Protein AF-A0A818IJV2-F1 (afdb_monomer)

pLDDT: mean 70.48, std 24.43, range [26.03, 97.88]

Foldseek 3Di:
DVVLVVLVVQLVVLVVQLVVLVVVLVVLVVQLVVLVVLLVVLVPDPPRDPVSNVVSVVSNVVSVVVSVVSVVSNVVSVVSNVVSVVVNLVVLVVVLVVVLVVVVVVLVVVLVVVVVVLCVVPVDDDDPVVVVVVVVVNCCSVPVCPSVVVSVVVCVVVVSDDPDDDPPDDPDDPPDDDDDDDDDDDDDDDDDDDDDDDDDDDDDDDDDDDDDDDDDDDDDDDDDDDDDD

Sequence (229 aa):
MKAFTEARSTLCKLSAKREKLHEQEKKAQNALHDANVQCENLSFDPTASKTKISNAKDNQTKRQNKLDEIQQEIERAEQEYDQEYENYRAKAMDIYEKCRALEKERLDLLGETLIKFNDAAFSSEYSTEEHKIFEDLKLKLKVERDSLQDLDFWAKTYHVYDSTTSLSTEKKDLTIKEENTQESVAEGEEEQSQADTITTTTKTKSKKNKNNTKTESTTTNAAASNQVS

Mean predicted aligned error: 18.78 Å

Solvent-accessible surface area (backbone atoms only — not comparable to full-atom values): 14508 Å² total; per-residue (Å²): 107,72,76,52,62,47,40,52,51,51,49,54,52,35,52,54,49,42,55,53,42,54,56,49,40,56,54,30,54,50,55,28,49,55,30,48,55,51,39,51,54,44,69,71,40,91,82,55,49,70,68,59,48,48,54,33,50,56,48,29,51,55,30,48,55,54,34,54,51,42,53,58,51,39,57,52,37,48,54,55,37,56,56,48,46,53,61,35,46,59,56,48,50,60,51,47,54,53,50,52,51,55,50,47,53,52,50,52,52,51,43,53,48,51,52,54,49,50,58,58,72,66,68,65,95,77,56,77,72,59,52,50,56,52,52,53,51,56,46,42,63,73,69,70,63,56,63,64,59,58,51,53,47,51,36,51,77,68,60,72,49,79,96,73,84,73,94,79,83,83,88,76,87,80,82,79,79,86,85,82,92,84,81,92,90,87,82,88,79,92,78,92,79,89,82,89,85,92,86,87,85,90,88,84,90,88,80,89,80,92,88,86,88,88,88,88,88,79,89,85,88,87,87,84,87,83,88,82,136

Secondary structure (DSSP, 8-state):
-HHHHHHHHHHHHHHHHHHHHHHHHHHHHHHHHHHHHHHHHHHH-TT--HHHHHHHHHHHHHHHHHHHHHHHHHHHHHHHHHHHHHHHHHHHHHHHHHHHHHHHHHHHHHHHHHHHHHHHHTSSS--HHHHHHHHHHHHHHHHT--HHHHHHHHHHHTTSS-TT----S------------------------------------------------------------

Radius of gyration: 37.05 Å; Cα contacts (8 Å, |Δi|>4): 72; chains: 1; bounding box: 99×59×92 Å

Structure (mmCIF, N/CA/C/O backbone):
data_AF-A0A818IJV2-F1
#
_entry.id   AF-A0A818IJV2-F1
#
loop_
_atom_site.group_PDB
_atom_site.id
_atom_site.type_symbol
_atom_site.label_atom_id
_atom_site.label_alt_id
_atom_site.label_comp_id
_atom_site.label_asym_id
_atom_site.label_entity_id
_atom_site.label_seq_id
_atom_site.pdbx_PDB_ins_code
_atom_site.Cartn_x
_atom_site.Cartn_y
_atom_site.Cartn_z
_atom_site.occupancy
_atom_site.B_iso_or_equiv
_atom_site.auth_seq_id
_atom_site.auth_comp_id
_atom_site.auth_asym_id
_atom_site.auth_atom_id
_atom_site.pdbx_PDB_model_num
ATOM 1 N N . MET A 1 1 ? -0.921 8.498 -18.661 1.00 64.94 1 MET A N 1
ATOM 2 C CA . MET A 1 1 ? -0.735 9.599 -17.681 1.00 64.94 1 MET A CA 1
ATOM 3 C C . MET A 1 1 ? -1.892 9.719 -16.691 1.00 64.94 1 MET A C 1
ATOM 5 O O . MET A 1 1 ? -1.805 9.012 -15.700 1.00 64.94 1 MET A O 1
ATOM 9 N N . LYS A 1 2 ? -2.961 10.514 -16.912 1.00 79.44 2 LYS A N 1
ATOM 10 C CA . LYS A 1 2 ? -3.980 10.816 -15.866 1.00 79.44 2 LYS A CA 1
ATOM 11 C C . LYS A 1 2 ? -4.473 9.589 -15.066 1.00 79.44 2 LYS A C 1
ATOM 13 O O . LYS A 1 2 ? -4.310 9.568 -13.851 1.00 79.44 2 LYS A O 1
ATOM 18 N N . ALA A 1 3 ? -4.933 8.536 -15.747 1.00 71.31 3 ALA A N 1
ATOM 19 C CA . ALA A 1 3 ? -5.433 7.304 -15.118 1.00 71.31 3 ALA A CA 1
ATOM 20 C C . ALA A 1 3 ? -4.385 6.492 -14.311 1.00 71.31 3 ALA A C 1
ATOM 22 O O . ALA A 1 3 ? -4.752 5.654 -13.492 1.00 71.31 3 ALA A O 1
ATOM 23 N N . PHE A 1 4 ? -3.084 6.727 -14.522 1.00 73.50 4 PHE A N 1
ATOM 24 C CA . PHE A 1 4 ? -1.998 6.120 -13.736 1.00 73.50 4 PHE A CA 1
ATOM 25 C C . PHE A 1 4 ? -1.709 6.932 -12.466 1.00 73.50 4 PHE A C 1
ATOM 27 O O . PHE A 1 4 ? -1.619 6.371 -11.377 1.00 73.50 4 PHE A O 1
ATOM 34 N N . THR A 1 5 ? -1.636 8.265 -12.581 1.00 81.75 5 THR A N 1
ATOM 35 C CA . THR A 1 5 ? -1.526 9.159 -11.413 1.00 81.75 5 THR A CA 1
ATOM 36 C C . THR A 1 5 ? -2.741 9.055 -10.488 1.00 81.75 5 THR A C 1
ATOM 38 O O . THR A 1 5 ? -2.606 9.178 -9.274 1.00 81.75 5 THR A O 1
ATOM 41 N N . GLU A 1 6 ? -3.913 8.780 -11.059 1.00 83.19 6 GLU A N 1
ATOM 42 C CA . GLU A 1 6 ? -5.162 8.530 -10.343 1.00 83.19 6 GLU A CA 1
ATOM 43 C C . GLU A 1 6 ? -5.126 7.199 -9.581 1.00 83.19 6 GLU A C 1
ATOM 45 O O . GLU A 1 6 ? -5.247 7.221 -8.359 1.00 83.19 6 GLU A O 1
ATOM 50 N N . ALA A 1 7 ? -4.828 6.075 -10.249 1.00 79.88 7 ALA A N 1
ATOM 51 C CA . ALA A 1 7 ? -4.676 4.766 -9.597 1.00 79.88 7 ALA A CA 1
ATOM 52 C C . ALA A 1 7 ? -3.616 4.784 -8.476 1.00 79.88 7 ALA A C 1
ATOM 54 O O . ALA A 1 7 ? -3.861 4.309 -7.368 1.00 79.88 7 ALA A O 1
ATOM 55 N N . ARG A 1 8 ? -2.465 5.440 -8.706 1.00 85.75 8 ARG A N 1
ATOM 56 C CA . ARG A 1 8 ? -1.443 5.649 -7.665 1.00 85.75 8 ARG A CA 1
ATOM 57 C C . ARG A 1 8 ? -1.986 6.447 -6.474 1.00 85.75 8 ARG A C 1
ATOM 59 O O . ARG A 1 8 ? -1.683 6.120 -5.331 1.00 85.75 8 ARG A O 1
ATOM 66 N N . SER A 1 9 ? -2.790 7.485 -6.720 1.00 89.19 9 SER A N 1
ATOM 67 C CA . SER A 1 9 ? -3.432 8.267 -5.655 1.00 89.19 9 SER A CA 1
ATOM 68 C C . SER A 1 9 ? -4.446 7.433 -4.866 1.00 89.19 9 SER A C 1
ATOM 70 O O . SER A 1 9 ? -4.513 7.568 -3.644 1.00 89.19 9 SER A O 1
ATOM 72 N N . THR A 1 10 ? -5.207 6.561 -5.532 1.00 90.00 10 THR A N 1
ATOM 73 C CA . THR A 1 10 ? -6.137 5.623 -4.886 1.00 90.00 10 THR A CA 1
ATOM 74 C C . THR A 1 10 ? -5.389 4.634 -3.993 1.00 90.00 10 THR A C 1
ATOM 76 O O . THR A 1 10 ? -5.713 4.546 -2.810 1.00 90.00 10 THR A O 1
ATOM 79 N N . LEU A 1 11 ? -4.318 4.001 -4.485 1.00 90.44 11 LEU A N 1
ATOM 80 C CA . LEU A 1 11 ? -3.461 3.130 -3.671 1.00 90.44 11 LEU A CA 1
ATOM 81 C C . LEU A 1 11 ? -2.887 3.830 -2.437 1.00 90.44 11 LEU A C 1
ATOM 83 O O . LEU A 1 11 ? -2.951 3.279 -1.340 1.00 90.44 11 LEU A O 1
ATOM 87 N N . CYS A 1 12 ? -2.370 5.057 -2.569 1.00 91.44 12 CYS A N 1
ATOM 88 C CA . CYS A 1 12 ? -1.866 5.804 -1.413 1.00 91.44 12 CYS A CA 1
ATOM 89 C C . CYS A 1 12 ? -2.965 6.078 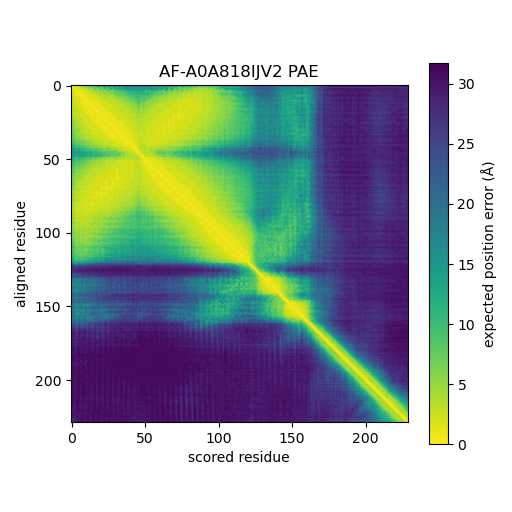-0.367 1.00 91.44 12 CYS A C 1
ATOM 91 O O . CYS A 1 12 ? -2.696 6.003 0.832 1.00 91.44 12 CYS A O 1
ATOM 93 N N . LYS A 1 13 ? -4.210 6.345 -0.793 1.00 94.12 13 LYS A N 1
ATOM 94 C CA . LYS A 1 13 ? -5.358 6.519 0.118 1.00 94.12 13 LYS A CA 1
ATOM 95 C C . LYS A 1 13 ? -5.753 5.206 0.800 1.00 94.12 13 LYS A C 1
ATOM 97 O O . LYS A 1 13 ? -6.030 5.219 1.995 1.00 94.12 13 LYS A O 1
ATOM 102 N N . LEU A 1 14 ? -5.758 4.088 0.071 1.00 93.62 14 LEU A N 1
ATOM 103 C CA . LEU A 1 14 ? -6.077 2.762 0.613 1.00 93.62 14 LEU A CA 1
ATOM 104 C C . LEU A 1 14 ? -4.990 2.261 1.578 1.00 93.62 14 LEU A C 1
ATOM 106 O O . LEU A 1 14 ? -5.313 1.726 2.635 1.00 93.62 14 LEU A O 1
ATOM 110 N N . SER A 1 15 ? -3.714 2.534 1.290 1.00 93.62 15 SER A N 1
ATOM 111 C CA . SER A 1 15 ? -2.600 2.279 2.214 1.00 93.62 15 SER A CA 1
ATOM 112 C C . SER A 1 15 ? -2.791 3.027 3.538 1.00 93.62 15 SER A C 1
ATOM 114 O O . SER A 1 15 ? -2.768 2.417 4.604 1.00 93.62 15 SER A O 1
ATOM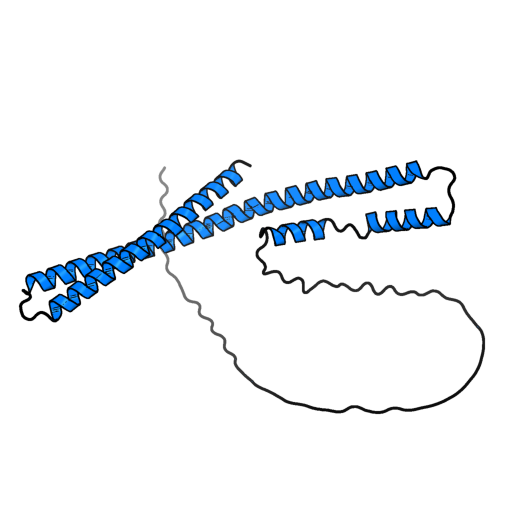 116 N N . ALA A 1 16 ? -3.066 4.336 3.475 1.00 95.06 16 ALA A N 1
ATOM 117 C CA . ALA A 1 16 ? -3.321 5.154 4.662 1.00 95.06 16 ALA A CA 1
ATOM 118 C C . ALA A 1 16 ? -4.622 4.758 5.399 1.00 95.06 16 ALA A C 1
ATOM 120 O O . ALA A 1 16 ? -4.719 4.926 6.615 1.00 95.06 16 ALA A O 1
ATOM 121 N N . LYS A 1 17 ? -5.620 4.206 4.688 1.00 95.94 17 LYS A N 1
ATOM 122 C CA . LYS A 1 17 ? -6.829 3.604 5.281 1.00 95.94 17 LYS A CA 1
ATOM 123 C C . LYS A 1 17 ? -6.466 2.363 6.108 1.00 95.94 17 LYS A C 1
ATOM 125 O O . LYS A 1 17 ? -6.858 2.310 7.270 1.00 95.94 17 LYS A O 1
ATOM 130 N N . ARG A 1 18 ? -5.693 1.415 5.551 1.00 95.38 18 ARG A N 1
ATOM 131 C CA . ARG A 1 18 ? -5.219 0.199 6.254 1.00 95.38 18 ARG A CA 1
ATOM 132 C C . ARG A 1 18 ? -4.396 0.549 7.498 1.00 95.38 18 ARG A C 1
ATOM 134 O O . ARG A 1 18 ? -4.724 0.098 8.589 1.00 95.38 18 ARG A O 1
ATOM 141 N N . GLU A 1 19 ? -3.395 1.419 7.362 1.00 96.00 19 GLU A N 1
ATOM 142 C CA . GLU A 1 19 ? -2.537 1.856 8.477 1.00 96.00 19 GLU A CA 1
ATOM 143 C C . GLU A 1 19 ? -3.356 2.468 9.630 1.00 96.00 19 GLU A C 1
ATOM 145 O O . GLU A 1 19 ? -3.233 2.059 10.788 1.00 96.00 19 GLU A O 1
ATOM 150 N N . LYS A 1 20 ? -4.286 3.377 9.305 1.00 96.94 20 LYS A N 1
ATOM 151 C CA . LYS A 1 20 ? -5.202 3.985 10.278 1.00 96.94 20 LYS A CA 1
ATOM 152 C C . LYS A 1 20 ? -6.146 2.968 10.934 1.00 96.94 20 LYS A C 1
ATOM 154 O O . LYS A 1 20 ? -6.488 3.142 12.106 1.00 96.94 20 LYS A O 1
ATOM 159 N N . LEU A 1 21 ? -6.578 1.936 10.210 1.00 97.06 21 LEU A N 1
ATOM 160 C CA . LEU A 1 21 ? -7.430 0.877 10.754 1.00 97.06 21 LEU A CA 1
ATOM 161 C C . LEU A 1 21 ? -6.663 -0.023 11.733 1.00 97.06 21 LEU A C 1
ATOM 163 O O . LEU A 1 21 ? -7.174 -0.259 12.823 1.00 97.06 21 LEU A O 1
ATOM 167 N N . HIS A 1 22 ? -5.419 -0.422 11.447 1.00 96.12 22 HIS A N 1
ATOM 168 C CA . HIS A 1 22 ? -4.588 -1.150 12.424 1.00 96.12 22 HIS A CA 1
ATOM 169 C C . HIS A 1 22 ? -4.255 -0.299 13.664 1.00 96.12 22 HIS A C 1
ATOM 171 O O . HIS A 1 22 ? -4.231 -0.801 14.790 1.00 96.12 22 HIS A O 1
ATOM 177 N N . GLU A 1 23 ? -4.070 1.017 13.501 1.00 97.62 23 GLU A N 1
ATOM 178 C CA . GLU A 1 23 ? -3.990 1.948 14.633 1.00 97.62 23 GLU A CA 1
ATOM 179 C C . GLU A 1 23 ? -5.257 1.922 15.508 1.00 97.62 23 GLU A C 1
ATOM 181 O O . GLU A 1 23 ? -5.165 2.019 16.734 1.00 97.62 23 GLU A O 1
ATOM 186 N N . GLN A 1 24 ? -6.440 1.835 14.894 1.00 96.94 24 GLN A N 1
ATOM 187 C CA . GLN A 1 24 ? -7.722 1.749 15.598 1.00 96.94 24 GLN A CA 1
ATOM 188 C C . GLN A 1 24 ? -7.933 0.373 16.233 1.00 96.94 24 GLN A C 1
ATOM 190 O O . GLN A 1 24 ? -8.394 0.310 17.372 1.00 96.94 24 GLN A O 1
ATOM 195 N N . GLU A 1 25 ? -7.527 -0.702 15.559 1.00 97.62 25 GLU A N 1
ATOM 196 C CA . GLU A 1 25 ? -7.557 -2.070 16.073 1.00 97.62 25 GLU A CA 1
ATOM 197 C C . GLU A 1 25 ? -6.728 -2.178 17.353 1.00 97.62 25 GLU A C 1
ATOM 199 O O . GLU A 1 25 ? -7.255 -2.561 18.392 1.00 97.62 25 GLU A O 1
ATOM 204 N N . LYS A 1 26 ? -5.472 -1.717 17.336 1.00 97.56 26 LYS A N 1
ATOM 205 C CA . LYS A 1 26 ? -4.596 -1.704 18.518 1.00 97.56 26 LYS A CA 1
ATOM 206 C C . LYS A 1 26 ? -5.192 -0.907 19.687 1.00 97.56 26 LYS A C 1
ATOM 208 O O . LYS A 1 26 ? -5.065 -1.298 20.846 1.00 97.56 26 LYS A O 1
ATOM 213 N N . LYS A 1 27 ? -5.883 0.204 19.402 1.00 97.31 27 LYS A N 1
ATOM 214 C CA . LYS A 1 27 ? -6.597 1.002 20.419 1.00 97.31 27 LYS A CA 1
ATOM 215 C C . LYS A 1 27 ? -7.835 0.268 20.957 1.00 97.31 27 LYS A C 1
ATOM 217 O O . LYS A 1 27 ? -8.119 0.371 22.148 1.00 97.31 27 LYS A O 1
ATOM 222 N N . ALA A 1 28 ? -8.541 -0.492 20.119 1.00 96.88 28 ALA A N 1
ATOM 223 C CA . ALA A 1 28 ? -9.683 -1.315 20.515 1.00 96.88 28 ALA A CA 1
ATOM 224 C C . ALA A 1 28 ? -9.264 -2.560 21.317 1.00 96.88 28 ALA A C 1
ATOM 226 O O . ALA A 1 28 ? -9.872 -2.831 22.349 1.00 96.88 28 ALA A O 1
ATOM 227 N N . GLN A 1 29 ? -8.192 -3.252 20.915 1.00 97.56 29 GLN A N 1
ATOM 228 C CA . GLN A 1 29 ? -7.579 -4.368 21.646 1.00 97.56 29 GLN A CA 1
ATOM 229 C C . GLN A 1 29 ? -7.179 -3.945 23.070 1.00 97.56 29 GLN A C 1
ATOM 231 O O . GLN A 1 29 ? -7.553 -4.610 24.034 1.00 97.56 29 GLN A O 1
ATOM 236 N N . ASN A 1 30 ? -6.507 -2.795 23.222 1.00 97.44 30 ASN A N 1
ATOM 237 C CA . ASN A 1 30 ? -6.179 -2.239 24.539 1.00 97.44 30 ASN A CA 1
ATOM 238 C C . ASN A 1 30 ? -7.445 -1.927 25.362 1.00 97.44 30 ASN A C 1
ATOM 240 O O . ASN A 1 30 ? -7.555 -2.356 26.506 1.00 97.44 30 ASN A O 1
ATOM 244 N N . ALA A 1 31 ? -8.439 -1.250 24.774 1.00 96.44 31 ALA A N 1
ATOM 245 C CA . ALA A 1 31 ? -9.682 -0.909 25.475 1.00 96.44 31 ALA A CA 1
ATOM 246 C C . ALA A 1 31 ? -10.543 -2.138 25.847 1.00 96.44 31 ALA A C 1
ATOM 248 O O . ALA A 1 31 ? -11.323 -2.079 26.800 1.00 96.44 31 ALA A O 1
ATOM 249 N N . LEU A 1 32 ? -10.419 -3.242 25.104 1.00 97.44 32 LEU A N 1
ATOM 250 C CA . LEU A 1 32 ? -10.996 -4.543 25.439 1.00 97.44 32 LEU A CA 1
ATOM 251 C C . LEU A 1 32 ? -10.224 -5.211 26.586 1.00 97.44 32 LEU A C 1
ATOM 253 O O . LEU A 1 32 ? -10.852 -5.714 27.513 1.00 97.44 32 LEU A O 1
ATOM 257 N N . HIS A 1 33 ? -8.889 -5.168 26.573 1.00 97.56 33 HIS A N 1
ATOM 258 C CA . HIS A 1 33 ? -8.059 -5.659 27.676 1.00 97.56 33 HIS A CA 1
ATOM 259 C C . HIS A 1 33 ? -8.381 -4.931 28.993 1.00 97.56 33 HIS A C 1
ATOM 261 O O . HIS A 1 33 ? -8.663 -5.587 29.995 1.00 97.56 33 HIS A O 1
ATOM 267 N N . ASP A 1 34 ? -8.470 -3.597 28.973 1.00 96.94 34 ASP A N 1
ATOM 268 C CA . ASP A 1 34 ? -8.883 -2.793 30.132 1.00 96.94 34 ASP A CA 1
ATOM 269 C C . ASP A 1 34 ? -10.283 -3.191 30.641 1.00 96.94 34 ASP A C 1
ATOM 271 O O . ASP A 1 34 ? -10.518 -3.274 31.849 1.00 96.94 34 ASP A O 1
ATOM 275 N N . ALA A 1 35 ? -11.225 -3.470 29.730 1.00 95.44 35 ALA A N 1
ATOM 276 C CA . ALA A 1 35 ? -12.574 -3.916 30.081 1.00 95.44 35 ALA A CA 1
ATOM 277 C C . ALA A 1 35 ? -12.600 -5.347 30.654 1.00 95.44 35 ALA A C 1
ATOM 279 O O . ALA A 1 35 ? -13.365 -5.607 31.585 1.00 95.44 35 ALA A O 1
ATOM 280 N N . ASN A 1 36 ? -11.751 -6.251 30.156 1.00 95.75 36 ASN A N 1
ATOM 281 C CA . ASN A 1 36 ? -11.574 -7.600 30.702 1.00 95.75 36 ASN A CA 1
ATOM 282 C C . ASN A 1 36 ? -11.038 -7.529 32.140 1.00 95.75 36 ASN A C 1
ATOM 284 O O . ASN A 1 36 ? -11.664 -8.068 33.050 1.00 95.75 36 ASN A O 1
ATOM 288 N N . VAL A 1 37 ? -9.962 -6.766 32.366 1.00 95.94 37 VAL A N 1
ATOM 289 C CA . VAL A 1 37 ? -9.364 -6.552 33.696 1.00 95.94 37 VAL A CA 1
ATOM 290 C C . VAL A 1 37 ? -10.365 -5.908 34.668 1.00 95.94 37 VAL A C 1
ATOM 292 O O . VAL A 1 37 ? -10.424 -6.278 35.841 1.00 95.94 37 VAL A O 1
ATOM 295 N N . GLN A 1 38 ? -11.216 -4.984 34.207 1.00 94.44 38 GLN A N 1
ATOM 296 C CA . GLN A 1 38 ? -12.310 -4.441 35.027 1.00 94.44 38 GLN A CA 1
ATOM 297 C C . GLN A 1 38 ? -13.365 -5.501 35.390 1.00 94.44 38 GLN A C 1
ATOM 299 O O . GLN A 1 38 ? -13.832 -5.519 36.530 1.00 94.44 38 GLN A O 1
ATOM 304 N N . CYS A 1 39 ? -13.729 -6.392 34.462 1.00 93.69 39 CYS A N 1
ATOM 305 C CA . CYS A 1 39 ? -14.664 -7.489 34.731 1.00 93.69 39 CYS A CA 1
ATOM 306 C C . CYS A 1 39 ? -14.090 -8.516 35.714 1.00 93.69 39 CYS A C 1
ATOM 308 O O . CYS A 1 39 ? -14.804 -8.952 36.615 1.00 93.69 39 CYS A O 1
ATOM 310 N N . GLU A 1 40 ? -12.813 -8.872 35.567 1.00 94.25 40 GLU A N 1
ATOM 311 C CA . GLU A 1 40 ? -12.108 -9.792 36.463 1.00 94.25 40 GLU A CA 1
ATOM 312 C C . GLU A 1 40 ? -12.031 -9.217 37.882 1.00 94.25 40 GLU A C 1
ATOM 314 O O . GLU A 1 40 ? -12.523 -9.846 38.819 1.00 94.25 40 GLU A O 1
ATOM 319 N N . ASN A 1 41 ? -11.544 -7.982 38.042 1.00 93.38 41 ASN A N 1
ATOM 320 C CA . ASN A 1 41 ? -11.480 -7.307 39.344 1.00 93.38 41 ASN A CA 1
ATOM 321 C C . ASN A 1 41 ? -12.856 -7.221 40.035 1.00 93.38 41 ASN A C 1
ATOM 323 O O . ASN A 1 41 ? -12.968 -7.513 41.224 1.00 93.38 41 ASN A O 1
ATOM 327 N N . LEU A 1 42 ? -13.923 -6.894 39.293 1.00 92.88 42 LEU A N 1
ATOM 328 C CA . LEU A 1 42 ? -15.296 -6.870 39.820 1.00 92.88 42 LEU A CA 1
ATOM 329 C C . LEU A 1 42 ? -15.893 -8.265 40.080 1.00 92.88 42 LEU A C 1
ATOM 331 O O . LEU A 1 42 ? -16.922 -8.358 40.744 1.00 92.88 42 LEU A O 1
ATOM 335 N N . SER A 1 43 ? -15.283 -9.339 39.570 1.00 88.75 43 SER A N 1
ATOM 336 C CA . SER A 1 43 ? -15.676 -10.721 39.876 1.00 88.75 43 SER A CA 1
ATOM 337 C C . SER A 1 43 ? -14.992 -11.281 41.128 1.00 88.75 43 SER A C 1
ATOM 339 O O . SER A 1 43 ? -15.549 -12.168 41.773 1.00 88.75 43 SER A O 1
ATOM 341 N N . PHE A 1 44 ? -13.825 -10.738 41.494 1.00 91.06 44 PHE A N 1
ATOM 342 C CA . PHE A 1 44 ? -13.096 -11.085 42.718 1.00 91.06 44 PHE A CA 1
ATOM 343 C C . PHE A 1 44 ? -13.447 -10.190 43.921 1.00 91.06 44 PHE A C 1
ATOM 345 O O . PHE A 1 44 ? -13.192 -10.591 45.054 1.00 91.06 44 PHE A O 1
ATOM 352 N N . ASP A 1 45 ? -14.047 -9.013 43.710 1.00 91.00 45 ASP A N 1
ATOM 353 C CA . ASP A 1 45 ? -14.560 -8.138 44.776 1.00 91.00 45 ASP A CA 1
ATOM 354 C C . ASP A 1 45 ? -15.881 -8.683 45.375 1.00 91.00 45 ASP A C 1
ATOM 356 O O . ASP A 1 45 ? -16.931 -8.586 44.733 1.00 91.00 45 ASP A O 1
ATOM 360 N N . PRO A 1 46 ? -15.897 -9.197 46.625 1.00 85.94 46 PRO A N 1
ATOM 361 C CA . PRO A 1 46 ? -17.115 -9.717 47.253 1.00 85.94 46 PRO A CA 1
ATOM 362 C C . PRO A 1 46 ? -18.119 -8.616 47.642 1.00 85.94 46 PRO A C 1
ATOM 364 O O . PRO A 1 46 ? -19.240 -8.926 48.046 1.00 85.94 46 PRO A O 1
ATOM 367 N N . THR A 1 47 ? -17.737 -7.337 47.543 1.00 91.25 47 THR A N 1
ATOM 368 C CA . THR A 1 47 ? -18.603 -6.173 47.787 1.00 91.25 47 THR A CA 1
ATOM 369 C C . THR A 1 47 ? -19.220 -5.604 46.502 1.00 91.25 47 THR A C 1
ATOM 371 O O . THR A 1 47 ? -20.090 -4.727 46.563 1.00 91.25 47 THR A O 1
ATOM 374 N N . ALA A 1 48 ? -18.832 -6.117 45.327 1.00 86.88 48 ALA A N 1
ATOM 375 C CA . ALA A 1 48 ? -19.353 -5.669 44.043 1.00 86.88 48 ALA A CA 1
ATOM 376 C C . ALA A 1 48 ? -20.850 -5.990 43.897 1.00 86.88 48 ALA A C 1
ATOM 378 O O . ALA A 1 48 ? -21.300 -7.132 44.012 1.00 86.88 48 ALA A O 1
ATOM 379 N N . SER A 1 49 ? -21.660 -4.973 43.589 1.00 92.12 49 SER A N 1
ATOM 380 C CA . SER A 1 49 ? -23.086 -5.185 43.336 1.00 92.12 49 SER A CA 1
ATOM 381 C C . SER A 1 49 ? -23.312 -5.876 41.988 1.00 92.12 49 SER A C 1
ATOM 383 O O . SER A 1 49 ? -22.639 -5.580 40.998 1.00 92.12 49 SER A O 1
ATOM 385 N N . LYS A 1 50 ? -24.324 -6.752 41.914 1.00 90.69 50 LYS A N 1
ATOM 386 C CA . LYS A 1 50 ? -24.686 -7.479 40.679 1.00 90.69 50 LYS A CA 1
ATOM 387 C C . LYS A 1 50 ? -24.870 -6.545 39.473 1.00 90.69 50 LYS A C 1
ATOM 389 O O . LYS A 1 50 ? -24.473 -6.892 38.366 1.00 90.69 50 LYS A O 1
ATOM 394 N N . THR A 1 51 ? -25.396 -5.338 39.694 1.00 93.19 51 THR A N 1
ATOM 395 C CA . THR A 1 51 ? -25.552 -4.299 38.665 1.00 93.19 51 THR A CA 1
ATOM 396 C C . THR A 1 51 ? -24.210 -3.782 38.134 1.00 93.19 51 THR A C 1
ATOM 398 O O . THR A 1 51 ? -24.074 -3.616 36.927 1.00 93.19 51 THR A O 1
ATOM 401 N N . LYS A 1 52 ? -23.194 -3.574 38.990 1.00 92.81 52 LYS A N 1
ATOM 402 C CA . LYS A 1 52 ? -21.838 -3.204 38.534 1.00 92.81 52 LYS A CA 1
ATOM 403 C C . LYS A 1 52 ? -21.229 -4.310 37.668 1.00 92.81 52 LYS A C 1
ATOM 405 O O . LYS A 1 52 ? -20.674 -4.009 36.617 1.00 92.81 52 LYS A O 1
ATOM 410 N N . ILE A 1 53 ? -21.376 -5.570 38.086 1.00 92.06 53 ILE A N 1
ATOM 411 C CA . ILE A 1 53 ? -20.857 -6.738 37.356 1.00 92.06 53 ILE A CA 1
ATOM 412 C C . ILE A 1 53 ? -21.548 -6.884 35.988 1.00 92.06 53 ILE A C 1
ATOM 414 O O . ILE A 1 53 ? -20.869 -7.143 34.996 1.00 92.06 53 ILE A O 1
ATOM 418 N N . SER A 1 54 ? -22.868 -6.665 35.906 1.00 94.06 54 SER A N 1
ATOM 419 C CA . SER A 1 54 ? -23.592 -6.634 34.623 1.00 94.06 54 SER A CA 1
ATOM 420 C C . SER A 1 54 ? -23.060 -5.524 33.718 1.00 94.06 54 SER A C 1
ATOM 422 O O . SER A 1 54 ? -22.565 -5.813 32.635 1.00 94.06 54 SER A O 1
ATOM 424 N N . ASN A 1 55 ? -23.045 -4.277 34.204 1.00 94.56 55 ASN A N 1
ATOM 425 C CA . ASN A 1 55 ? -22.597 -3.118 33.429 1.00 94.56 55 ASN A CA 1
ATOM 426 C C . ASN A 1 55 ? -21.153 -3.272 32.908 1.00 94.56 55 ASN A C 1
ATOM 428 O O . ASN A 1 55 ? -20.832 -2.776 31.826 1.00 94.56 55 ASN A O 1
ATOM 432 N N . ALA A 1 56 ? -20.283 -3.954 33.661 1.00 93.94 56 ALA A N 1
ATOM 433 C CA . ALA A 1 56 ? -18.925 -4.276 33.232 1.00 93.94 56 ALA A CA 1
ATOM 434 C C . ALA A 1 56 ? -18.920 -5.263 32.051 1.00 93.94 56 ALA A C 1
ATOM 436 O O . ALA A 1 56 ? -18.296 -4.973 31.032 1.00 93.94 56 ALA A O 1
ATOM 437 N N . LYS A 1 57 ? -19.688 -6.360 32.129 1.00 94.94 57 LYS A N 1
ATOM 438 C CA . LYS A 1 57 ? -19.853 -7.323 31.023 1.00 94.94 57 LYS A CA 1
ATOM 439 C C . LYS A 1 57 ? -20.535 -6.708 29.796 1.00 94.94 57 LYS A C 1
ATOM 441 O O . LYS A 1 57 ? -20.169 -7.015 28.662 1.00 94.94 57 LYS A O 1
ATOM 446 N N . ASP A 1 58 ? -21.470 -5.785 30.004 1.00 96.06 58 ASP A N 1
ATOM 447 C CA . ASP A 1 58 ? -22.108 -5.024 28.928 1.00 96.06 58 ASP A CA 1
ATOM 448 C C . ASP A 1 58 ? -21.106 -4.084 28.228 1.00 96.06 58 ASP A C 1
ATOM 450 O O . ASP A 1 58 ? -21.166 -3.911 27.011 1.00 96.06 58 ASP A O 1
ATOM 454 N N . ASN A 1 59 ? -20.161 -3.487 28.967 1.00 95.75 59 ASN A N 1
ATOM 455 C CA . ASN A 1 59 ? -19.042 -2.728 28.393 1.00 95.75 59 ASN A CA 1
ATOM 456 C C . ASN A 1 59 ? -18.056 -3.657 27.665 1.00 95.75 59 ASN A C 1
ATOM 458 O O . ASN A 1 59 ? -17.720 -3.375 26.521 1.00 95.75 59 ASN A O 1
ATOM 462 N N . GLN A 1 60 ? -17.658 -4.781 28.271 1.00 96.12 60 GLN A N 1
ATOM 463 C CA . GLN A 1 60 ? -16.793 -5.802 27.662 1.00 96.12 60 GLN A CA 1
ATOM 464 C C . GLN A 1 60 ? -17.332 -6.254 26.296 1.00 96.12 60 GLN A C 1
ATOM 466 O O . GLN A 1 60 ? -16.628 -6.163 25.293 1.00 96.12 60 GLN A O 1
ATOM 471 N N . THR A 1 61 ? -18.614 -6.627 26.237 1.00 97.25 61 THR A N 1
ATOM 472 C CA . THR A 1 61 ? -19.299 -7.040 25.001 1.00 97.25 61 THR A CA 1
ATOM 473 C C . THR A 1 61 ? -19.281 -5.919 23.956 1.00 97.25 61 THR A C 1
ATOM 475 O O . THR A 1 61 ? -18.942 -6.148 22.801 1.00 97.25 61 THR A O 1
ATOM 478 N N . LYS A 1 62 ? -19.542 -4.665 24.354 1.00 97.38 62 LYS A N 1
ATOM 479 C CA . LYS A 1 62 ? -19.454 -3.503 23.447 1.00 97.38 62 LYS A CA 1
ATOM 480 C C . LYS A 1 62 ? -18.033 -3.244 22.930 1.00 97.38 62 LYS A C 1
ATOM 482 O O . LYS A 1 62 ? -17.893 -2.733 21.821 1.00 97.38 62 LYS A O 1
ATOM 487 N N . ARG A 1 63 ? -16.984 -3.572 23.697 1.00 96.56 63 ARG A N 1
ATOM 488 C CA . ARG A 1 63 ? -15.586 -3.480 23.232 1.00 96.56 63 ARG A CA 1
ATOM 489 C C . ARG A 1 63 ? -15.227 -4.610 22.275 1.00 96.56 63 ARG A C 1
ATOM 491 O O . ARG A 1 63 ? -14.571 -4.318 21.281 1.00 96.56 63 ARG A O 1
ATOM 498 N N . GLN A 1 64 ? -15.702 -5.832 22.523 1.00 97.75 64 GLN A N 1
ATOM 499 C CA . GLN A 1 64 ? -15.528 -6.959 21.604 1.00 97.75 64 GLN A CA 1
ATOM 500 C C . GLN A 1 64 ? -16.180 -6.653 20.252 1.00 97.75 64 GLN A C 1
ATOM 502 O O . GLN A 1 64 ? -15.473 -6.564 19.257 1.00 97.75 64 GLN A O 1
ATOM 507 N N . ASN A 1 65 ? -17.478 -6.326 20.232 1.00 97.50 65 ASN A N 1
ATOM 508 C CA . ASN A 1 65 ? -18.193 -6.011 18.991 1.00 97.50 65 ASN A CA 1
ATOM 509 C C . ASN A 1 65 ? -17.507 -4.886 18.186 1.00 97.50 65 ASN A C 1
ATOM 511 O O . ASN A 1 65 ? -17.426 -4.957 16.964 1.00 97.50 65 ASN A O 1
ATOM 515 N N . LYS A 1 66 ? -16.971 -3.851 18.855 1.00 96.81 66 LYS A N 1
ATOM 516 C CA . LYS A 1 66 ? -16.247 -2.757 18.182 1.00 96.81 66 LYS A CA 1
ATOM 517 C C . LYS A 1 66 ? -14.865 -3.184 17.664 1.00 96.81 66 LYS A C 1
ATOM 519 O O . LYS A 1 66 ? -14.399 -2.596 16.694 1.00 96.81 66 LYS A O 1
ATOM 524 N N . LEU A 1 67 ? -14.210 -4.175 18.269 1.00 97.38 67 LEU A N 1
ATOM 525 C CA . LEU A 1 67 ? -13.004 -4.788 17.708 1.00 97.38 67 LEU A CA 1
ATOM 526 C C . LEU A 1 67 ? -13.355 -5.621 16.465 1.00 97.38 67 LEU A C 1
ATOM 528 O O . LEU A 1 67 ? -12.735 -5.423 15.423 1.00 97.38 67 LEU A O 1
ATOM 532 N N . ASP A 1 68 ? -14.399 -6.448 16.545 1.00 97.81 68 ASP A N 1
ATOM 533 C CA . ASP A 1 68 ? -14.880 -7.288 15.439 1.00 97.81 68 ASP A CA 1
ATOM 534 C C . ASP A 1 68 ? -15.281 -6.433 14.216 1.00 97.81 68 ASP A C 1
ATOM 536 O O . ASP A 1 68 ? -14.904 -6.729 13.082 1.00 97.81 68 ASP A O 1
ATOM 540 N N . GLU A 1 69 ? -15.981 -5.312 14.444 1.00 97.81 69 GLU A N 1
ATOM 541 C CA . GLU A 1 69 ? -16.304 -4.309 13.417 1.00 97.81 69 GLU A CA 1
ATOM 542 C C . GLU A 1 69 ? -15.046 -3.738 12.735 1.00 97.81 69 GLU A C 1
ATOM 544 O O . GLU A 1 69 ? -15.031 -3.574 11.515 1.00 97.81 69 GLU A O 1
ATOM 549 N N . ILE A 1 70 ? -13.988 -3.434 13.501 1.00 97.25 70 ILE A N 1
ATOM 550 C CA . ILE A 1 70 ? -12.730 -2.894 12.954 1.00 97.25 70 ILE A CA 1
ATOM 551 C C . ILE A 1 70 ? -11.989 -3.964 12.149 1.00 97.25 70 ILE A C 1
ATOM 553 O O . ILE A 1 70 ? -11.475 -3.656 11.079 1.00 97.25 70 ILE A O 1
ATOM 557 N N . GLN A 1 71 ? -11.975 -5.218 12.602 1.00 97.19 71 GLN A N 1
ATOM 558 C CA . GLN A 1 71 ? -11.344 -6.317 11.866 1.00 97.19 71 GLN A CA 1
ATOM 559 C C . GLN A 1 71 ? -12.062 -6.587 10.531 1.00 97.19 71 GLN A C 1
ATOM 561 O O . GLN A 1 71 ? -11.406 -6.719 9.500 1.00 97.19 71 GLN A O 1
ATOM 566 N N . GLN A 1 72 ? -13.396 -6.505 10.495 1.00 97.88 72 GLN A N 1
ATOM 567 C CA . GLN A 1 72 ? -14.159 -6.543 9.239 1.00 97.88 72 GLN A CA 1
ATOM 568 C C . GLN A 1 72 ? -13.934 -5.304 8.351 1.00 97.88 72 GLN A C 1
ATOM 570 O O . GLN A 1 72 ? -14.097 -5.378 7.133 1.00 97.88 72 GLN A O 1
ATOM 575 N N . GLU A 1 73 ? -13.622 -4.129 8.908 1.00 97.31 73 GLU A N 1
ATOM 576 C CA . GLU A 1 73 ? -13.187 -2.961 8.121 1.00 97.31 73 GLU A CA 1
ATOM 577 C C . GLU A 1 73 ? -11.757 -3.118 7.578 1.00 97.31 73 GLU A C 1
ATOM 579 O O . GLU A 1 73 ? -11.505 -2.674 6.456 1.00 97.31 73 GLU A O 1
ATOM 584 N N . ILE A 1 74 ? -10.860 -3.790 8.314 1.00 97.06 74 ILE A N 1
ATOM 585 C CA . ILE A 1 74 ? -9.517 -4.166 7.852 1.00 97.06 74 ILE A CA 1
ATOM 586 C C . ILE A 1 74 ? -9.631 -5.111 6.659 1.00 97.06 74 ILE A C 1
ATOM 588 O O . ILE A 1 74 ? -9.233 -4.700 5.577 1.00 97.06 74 ILE A O 1
ATOM 592 N N . GLU A 1 75 ? -10.243 -6.295 6.795 1.00 97.25 75 GLU A N 1
ATOM 593 C CA . GLU A 1 75 ? -10.328 -7.289 5.703 1.00 97.25 75 GLU A CA 1
ATOM 594 C C . GLU A 1 75 ? -10.861 -6.682 4.393 1.00 97.25 75 GLU A C 1
ATOM 596 O O . GLU A 1 75 ? -10.316 -6.924 3.316 1.00 97.25 75 GLU A O 1
ATOM 601 N N . ARG A 1 76 ? -11.889 -5.825 4.479 1.00 96.88 76 ARG A N 1
ATOM 602 C CA . ARG A 1 76 ? -12.422 -5.092 3.317 1.00 96.88 76 ARG A CA 1
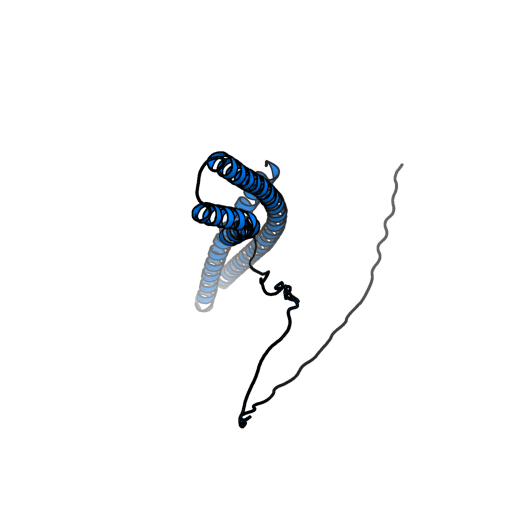ATOM 603 C C . ARG A 1 76 ? -11.429 -4.071 2.756 1.00 96.88 76 ARG A C 1
ATOM 605 O O . ARG A 1 76 ? -11.310 -3.958 1.543 1.00 96.88 76 ARG A O 1
ATOM 612 N N . ALA A 1 77 ? -10.705 -3.336 3.601 1.00 95.69 77 ALA A N 1
ATOM 613 C CA . ALA A 1 77 ? -9.657 -2.412 3.161 1.00 95.69 77 ALA A CA 1
ATOM 614 C C . ALA A 1 77 ? -8.423 -3.121 2.570 1.00 95.69 77 ALA A C 1
ATOM 616 O O . ALA A 1 77 ? -7.742 -2.524 1.737 1.00 95.69 77 ALA A O 1
ATOM 617 N N . GLU A 1 78 ? -8.137 -4.364 2.965 1.00 95.00 78 GLU A N 1
ATOM 618 C CA . GLU A 1 78 ? -7.099 -5.193 2.340 1.00 95.00 78 GLU A CA 1
ATOM 619 C C . GLU A 1 78 ? -7.560 -5.677 0.959 1.00 95.00 78 GLU A C 1
ATOM 621 O O . GLU A 1 78 ? -6.874 -5.420 -0.025 1.00 95.00 78 GLU A O 1
ATOM 626 N N . GLN A 1 79 ? -8.774 -6.228 0.848 1.00 96.62 79 GLN A N 1
ATOM 627 C CA . GLN A 1 79 ? -9.364 -6.646 -0.435 1.00 96.62 79 GLN A CA 1
ATOM 628 C C . GLN A 1 79 ? -9.496 -5.482 -1.439 1.00 96.62 79 GLN A C 1
ATOM 630 O O . GLN A 1 79 ? -9.154 -5.638 -2.611 1.00 96.62 79 GLN A O 1
ATOM 635 N N . GLU A 1 80 ? -9.937 -4.300 -0.988 1.00 95.38 80 GLU A N 1
ATOM 636 C CA . GLU A 1 80 ? -9.951 -3.067 -1.795 1.00 95.38 80 GLU A CA 1
ATOM 637 C C . GLU A 1 80 ? -8.542 -2.675 -2.276 1.00 95.38 80 GLU A C 1
ATOM 639 O O . GLU A 1 80 ? -8.371 -2.252 -3.422 1.00 95.38 80 GLU A O 1
ATOM 644 N N . TYR A 1 81 ? -7.533 -2.785 -1.402 1.00 94.62 81 TYR A N 1
ATOM 645 C CA . TYR A 1 81 ? -6.149 -2.436 -1.724 1.00 94.62 81 TYR A CA 1
ATOM 646 C C . TYR A 1 81 ? -5.554 -3.400 -2.749 1.00 94.62 81 TYR A C 1
ATOM 648 O O . TYR A 1 81 ? -4.995 -2.944 -3.741 1.00 94.62 81 TYR A O 1
ATOM 656 N N . ASP A 1 82 ? -5.694 -4.707 -2.534 1.00 93.25 82 ASP A N 1
ATOM 657 C CA . ASP A 1 82 ? -5.095 -5.735 -3.385 1.00 93.25 82 ASP A CA 1
ATOM 658 C C . ASP A 1 82 ? -5.726 -5.712 -4.794 1.00 93.25 82 ASP A C 1
ATOM 660 O O . ASP A 1 82 ? -5.021 -5.811 -5.802 1.00 93.25 82 ASP A O 1
ATOM 664 N N . GLN A 1 83 ? -7.040 -5.462 -4.892 1.00 93.88 83 GLN A N 1
ATOM 665 C CA . GLN A 1 83 ? -7.721 -5.281 -6.178 1.00 93.88 83 GLN A CA 1
ATOM 666 C C . GLN A 1 83 ? -7.218 -4.039 -6.938 1.00 93.88 83 GLN A C 1
ATOM 668 O O . GLN A 1 83 ? -6.960 -4.113 -8.143 1.00 93.88 83 GLN A O 1
ATOM 673 N N . GLU A 1 84 ? -7.058 -2.893 -6.265 1.00 91.81 84 GLU A N 1
ATOM 674 C CA . GLU A 1 84 ? -6.533 -1.687 -6.920 1.00 91.81 84 GLU A CA 1
ATOM 675 C C . GLU A 1 84 ? -5.012 -1.761 -7.159 1.00 91.81 84 G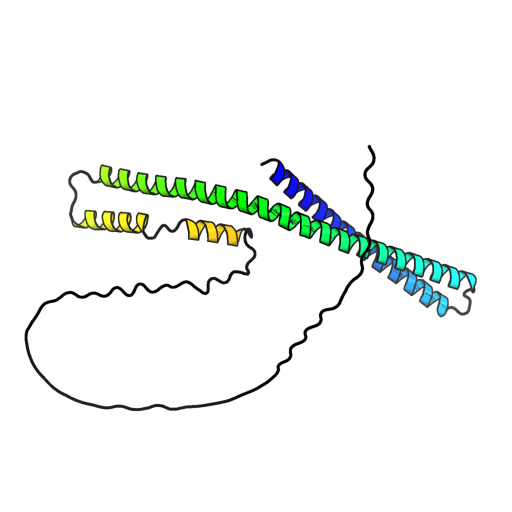LU A C 1
ATOM 677 O O . GLU A 1 84 ? -4.500 -1.098 -8.065 1.00 91.81 84 GLU A O 1
ATOM 682 N N . TYR A 1 85 ? -4.289 -2.613 -6.424 1.00 90.44 85 TYR A N 1
ATOM 683 C CA . TYR A 1 85 ? -2.872 -2.890 -6.653 1.00 90.44 85 TYR A CA 1
ATOM 684 C C . TYR A 1 85 ? -2.657 -3.573 -8.002 1.00 90.44 85 TYR A C 1
ATOM 686 O O . TYR A 1 85 ? -1.872 -3.073 -8.806 1.00 90.44 85 TYR A O 1
ATOM 694 N N . GLU A 1 86 ? -3.421 -4.619 -8.320 1.00 90.62 86 GLU A N 1
ATOM 695 C CA . GLU A 1 86 ? -3.358 -5.263 -9.638 1.00 90.62 86 GLU A CA 1
ATOM 696 C C . GLU A 1 86 ? -3.831 -4.324 -10.768 1.00 90.62 86 GLU A C 1
ATOM 698 O O . GLU A 1 86 ? -3.175 -4.215 -11.812 1.00 90.62 86 GLU A O 1
ATOM 703 N N . ASN A 1 87 ? -4.889 -3.531 -10.538 1.00 88.19 87 ASN A N 1
ATOM 704 C CA . ASN A 1 87 ? -5.326 -2.487 -11.480 1.00 88.19 87 ASN A CA 1
ATOM 705 C C . ASN A 1 87 ? -4.235 -1.439 -11.760 1.00 88.19 87 ASN A C 1
ATOM 707 O O . ASN A 1 87 ? -4.126 -0.936 -12.882 1.00 88.19 87 ASN A O 1
ATOM 711 N N . TYR A 1 88 ? -3.467 -1.046 -10.742 1.00 89.06 88 TYR A N 1
ATOM 712 C CA . TYR A 1 88 ? -2.332 -0.137 -10.873 1.00 89.06 88 TYR A CA 1
ATOM 713 C C . TYR A 1 88 ? -1.154 -0.821 -11.573 1.00 89.06 88 TYR A C 1
ATOM 715 O O . TYR A 1 88 ? -0.573 -0.237 -12.489 1.00 89.06 88 TYR A O 1
ATOM 723 N N . ARG A 1 89 ? -0.837 -2.063 -11.194 1.00 87.88 89 ARG A N 1
ATOM 724 C CA . ARG A 1 89 ? 0.279 -2.853 -11.720 1.00 87.88 89 ARG A CA 1
ATOM 725 C C . ARG A 1 89 ? 0.191 -3.042 -13.227 1.00 87.88 89 ARG A C 1
ATOM 727 O O . ARG A 1 89 ? 1.159 -2.756 -13.927 1.00 87.88 89 ARG A O 1
ATOM 734 N N . ALA A 1 90 ? -0.974 -3.434 -13.742 1.00 87.50 90 ALA A N 1
ATOM 735 C CA . ALA A 1 90 ? -1.188 -3.583 -15.181 1.00 87.50 90 ALA A CA 1
ATOM 736 C C . ALA A 1 90 ? -0.905 -2.272 -15.947 1.00 87.50 90 ALA A C 1
ATOM 738 O O . ALA A 1 90 ? -0.240 -2.277 -16.983 1.00 87.50 90 ALA A O 1
ATOM 739 N N . LYS A 1 91 ? -1.335 -1.126 -15.395 1.00 84.81 91 LYS A N 1
ATOM 740 C CA . LYS A 1 91 ? -1.072 0.216 -15.952 1.00 84.81 91 LYS A CA 1
ATOM 741 C C . LYS A 1 91 ? 0.400 0.632 -15.803 1.00 84.81 91 LYS A C 1
ATOM 743 O O . LYS A 1 91 ? 0.904 1.376 -16.640 1.00 84.81 91 LYS A O 1
ATOM 748 N N . ALA A 1 92 ? 1.081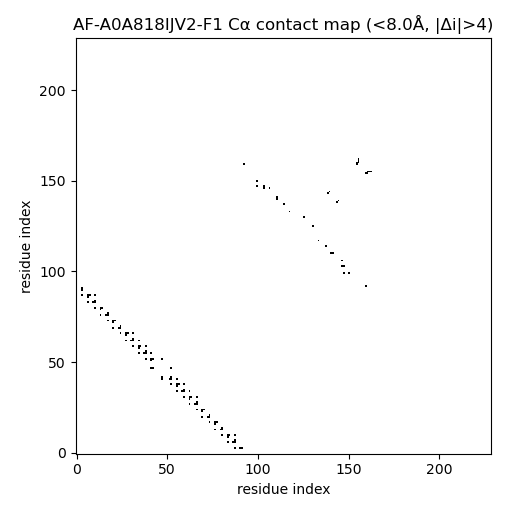 0.188 -14.746 1.00 81.88 92 ALA A N 1
ATOM 749 C CA . ALA A 1 92 ? 2.499 0.448 -14.514 1.00 81.88 92 ALA A CA 1
ATOM 750 C C . ALA A 1 92 ? 3.382 -0.316 -15.513 1.00 81.88 92 ALA A C 1
ATOM 752 O O . ALA A 1 92 ? 4.275 0.284 -16.107 1.00 81.88 92 ALA A O 1
ATOM 753 N N . MET A 1 93 ? 3.084 -1.598 -15.759 1.00 84.44 93 MET A N 1
ATOM 754 C CA . MET A 1 93 ? 3.797 -2.431 -16.735 1.00 84.44 93 MET A CA 1
ATOM 755 C C . MET A 1 93 ? 3.631 -1.920 -18.173 1.00 84.44 93 MET A C 1
ATOM 757 O O . MET A 1 93 ? 4.614 -1.840 -18.905 1.00 84.44 93 MET A O 1
ATOM 761 N N . ASP A 1 94 ? 2.424 -1.489 -18.561 1.00 87.38 94 ASP A N 1
ATOM 762 C CA . ASP A 1 94 ? 2.166 -0.853 -19.865 1.00 87.38 94 ASP A CA 1
ATOM 763 C C . ASP A 1 94 ? 3.020 0.412 -20.092 1.00 87.38 94 ASP A C 1
ATOM 765 O O . ASP A 1 94 ? 3.493 0.661 -21.202 1.00 87.38 94 ASP A O 1
ATOM 769 N N . ILE A 1 95 ? 3.252 1.204 -19.040 1.00 83.88 95 ILE A N 1
ATOM 770 C CA . ILE A 1 95 ? 4.133 2.378 -19.095 1.00 83.88 95 ILE A CA 1
ATOM 771 C C . ILE A 1 95 ? 5.609 1.955 -19.106 1.00 83.88 95 ILE A C 1
ATOM 773 O O . ILE A 1 95 ? 6.388 2.526 -19.868 1.00 83.88 95 ILE A O 1
ATOM 777 N N . TYR A 1 96 ? 5.994 0.954 -18.308 1.00 83.56 96 TYR A N 1
ATOM 778 C CA . TYR A 1 96 ? 7.362 0.431 -18.264 1.00 83.56 96 TYR A CA 1
ATOM 779 C C . TYR A 1 96 ? 7.820 -0.094 -19.632 1.00 83.56 96 TYR A C 1
ATOM 781 O O . TYR A 1 96 ? 8.848 0.363 -20.124 1.00 83.56 96 TYR A O 1
ATOM 789 N N . GLU A 1 97 ? 7.043 -0.955 -20.299 1.00 86.38 97 GLU A N 1
ATOM 790 C CA . GLU A 1 97 ? 7.418 -1.486 -21.621 1.00 86.38 97 GLU A CA 1
ATOM 791 C C . GLU A 1 97 ? 7.509 -0.381 -22.692 1.00 86.38 97 GLU A C 1
ATOM 793 O O . GLU A 1 97 ? 8.364 -0.441 -23.572 1.00 86.38 97 GLU A O 1
ATOM 798 N N . LYS A 1 98 ? 6.704 0.688 -22.590 1.00 85.75 98 LYS A N 1
ATOM 799 C CA . LYS A 1 98 ? 6.814 1.858 -23.485 1.00 85.75 98 LYS A CA 1
ATOM 800 C C . LYS A 1 98 ? 8.096 2.654 -23.244 1.00 85.75 98 LYS A C 1
ATOM 802 O O . LYS A 1 98 ? 8.742 3.061 -24.205 1.00 85.75 98 LYS A O 1
ATOM 807 N N . CYS A 1 99 ? 8.498 2.839 -21.987 1.00 81.50 99 CYS A N 1
ATOM 808 C CA . CYS A 1 99 ? 9.795 3.434 -21.656 1.00 81.50 99 CYS A CA 1
ATOM 809 C C . CYS A 1 99 ? 10.962 2.544 -22.116 1.00 81.50 99 CYS A C 1
ATOM 811 O O . CYS A 1 99 ? 11.932 3.053 -22.667 1.00 81.50 99 CYS A O 1
ATOM 813 N N . ARG A 1 100 ? 10.848 1.222 -21.940 1.00 81.56 100 ARG A N 1
ATOM 814 C CA . ARG A 1 100 ? 11.837 0.210 -22.341 1.00 81.56 100 ARG A CA 1
ATOM 815 C C . ARG A 1 100 ? 12.043 0.180 -23.860 1.00 81.56 100 ARG A C 1
ATOM 817 O O . ARG A 1 100 ? 13.181 0.135 -24.315 1.00 81.56 100 ARG A O 1
ATOM 824 N N . ALA A 1 101 ? 10.963 0.284 -24.638 1.00 86.12 101 ALA A N 1
ATOM 825 C CA . ALA A 1 101 ? 11.019 0.399 -26.096 1.00 86.12 101 ALA A CA 1
ATOM 826 C C . ALA A 1 101 ? 11.712 1.696 -26.554 1.00 86.12 101 ALA A C 1
ATOM 828 O O . ALA A 1 101 ? 12.648 1.637 -27.348 1.00 86.12 101 ALA A O 1
ATOM 829 N N . LEU A 1 102 ? 11.318 2.852 -26.005 1.00 86.62 102 LEU A N 1
ATOM 830 C CA . LEU A 1 102 ? 11.924 4.150 -26.342 1.00 86.62 102 LEU A CA 1
ATOM 831 C C . LEU A 1 102 ? 13.405 4.238 -25.941 1.00 86.62 102 LEU A C 1
ATOM 833 O O . LEU A 1 102 ? 14.214 4.809 -26.671 1.00 86.62 102 LEU A O 1
ATOM 837 N N . GLU A 1 103 ? 13.783 3.664 -24.797 1.00 84.38 103 GLU A N 1
ATOM 838 C CA . GLU A 1 103 ? 15.185 3.614 -24.373 1.00 84.38 103 GLU A CA 1
ATOM 839 C C . GLU A 1 103 ? 16.003 2.668 -25.259 1.00 84.38 103 GLU A C 1
ATOM 841 O O . GLU A 1 103 ? 17.135 3.000 -25.611 1.00 84.38 103 GLU A O 1
ATOM 846 N N . LYS A 1 104 ? 15.424 1.547 -25.714 1.00 84.62 104 LYS A N 1
ATOM 847 C CA . LYS A 1 104 ? 16.059 0.703 -26.730 1.00 84.62 104 LYS A CA 1
ATOM 848 C C . LYS A 1 104 ? 16.293 1.477 -28.032 1.00 84.62 104 LYS A C 1
ATOM 850 O O . LYS A 1 104 ? 17.427 1.510 -28.495 1.00 84.62 104 LYS A O 1
ATOM 855 N N . GLU A 1 105 ? 15.280 2.155 -28.579 1.00 88.56 105 GLU A N 1
ATOM 856 C CA . GLU A 1 105 ? 15.426 2.991 -29.787 1.00 88.56 105 GLU A CA 1
ATOM 857 C C . GLU A 1 105 ? 16.541 4.043 -29.626 1.00 88.56 105 GLU A C 1
ATOM 859 O O . GLU A 1 105 ? 17.361 4.240 -30.527 1.00 88.56 105 GLU A O 1
ATOM 864 N N . ARG A 1 106 ? 16.626 4.683 -28.450 1.00 88.00 106 ARG A N 1
ATOM 865 C CA . ARG A 1 106 ? 17.682 5.651 -28.116 1.00 88.00 106 ARG A CA 1
ATOM 866 C C . ARG A 1 106 ? 19.073 5.011 -28.077 1.00 88.00 106 ARG A C 1
ATOM 868 O O . ARG A 1 106 ? 20.039 5.620 -28.543 1.00 88.00 106 ARG A O 1
ATOM 875 N N . LEU A 1 107 ? 19.194 3.815 -27.504 1.00 80.50 107 LEU A N 1
ATOM 876 C CA . LEU A 1 107 ? 20.458 3.087 -27.394 1.00 80.50 107 LEU A CA 1
ATOM 877 C C . LEU A 1 107 ? 20.918 2.543 -28.751 1.00 80.50 107 LEU A C 1
ATOM 879 O O . LEU A 1 107 ? 22.097 2.705 -29.075 1.00 80.50 107 LEU A O 1
ATOM 883 N N . ASP A 1 108 ? 20.008 1.996 -29.556 1.00 84.25 108 ASP A N 1
ATOM 884 C CA . ASP A 1 108 ? 20.269 1.513 -30.916 1.00 84.25 108 ASP A CA 1
ATOM 885 C C . ASP A 1 108 ? 20.763 2.673 -31.807 1.00 84.25 108 ASP A C 1
ATOM 887 O O . ASP A 1 108 ? 21.850 2.591 -32.388 1.00 84.25 108 ASP A O 1
ATOM 891 N N . LEU A 1 109 ? 20.062 3.818 -31.804 1.00 87.31 109 LEU A N 1
ATOM 892 C CA . LEU A 1 109 ? 20.477 5.035 -32.519 1.00 87.31 109 LEU A CA 1
ATOM 893 C C . LEU A 1 109 ? 21.844 5.561 -32.049 1.00 87.31 109 LEU A C 1
ATOM 895 O O . LEU A 1 109 ? 22.668 5.980 -32.867 1.00 87.31 109 LEU A O 1
ATOM 899 N N . LEU A 1 110 ? 22.117 5.536 -30.740 1.00 82.81 110 LEU A N 1
ATOM 900 C CA . LEU A 1 110 ? 23.420 5.916 -30.189 1.00 82.81 110 LEU A CA 1
ATOM 901 C C . LEU A 1 110 ? 24.527 4.945 -30.638 1.00 82.81 110 LEU A C 1
ATOM 903 O O . LEU A 1 110 ? 25.646 5.379 -30.898 1.00 82.81 110 LEU A O 1
ATOM 907 N N . GLY A 1 111 ? 24.214 3.653 -30.774 1.00 82.88 111 GLY A N 1
ATOM 908 C CA . GLY A 1 111 ? 25.127 2.636 -31.299 1.00 82.88 111 GLY A CA 1
ATOM 909 C C . GLY A 1 111 ? 25.468 2.885 -32.767 1.00 82.88 111 GLY A C 1
ATOM 910 O O . GLY A 1 111 ? 26.643 2.996 -33.114 1.00 82.88 111 GLY A O 1
ATOM 911 N N . GLU A 1 112 ? 24.453 3.083 -33.613 1.00 87.44 112 GLU A N 1
ATOM 912 C CA . GLU A 1 112 ? 24.647 3.488 -35.010 1.00 87.44 112 GLU A CA 1
ATOM 913 C C . GLU A 1 112 ? 25.453 4.785 -35.141 1.00 87.44 112 GLU A C 1
ATOM 915 O O . GLU A 1 112 ? 26.297 4.899 -36.028 1.00 87.44 112 GLU A O 1
ATOM 920 N N . THR A 1 113 ? 25.197 5.770 -34.278 1.00 85.25 113 THR A N 1
ATOM 921 C CA . THR A 1 113 ? 25.882 7.070 -34.321 1.00 85.25 113 THR A CA 1
ATOM 922 C C . THR A 1 113 ? 27.358 6.932 -33.956 1.00 85.25 113 THR A C 1
ATOM 924 O O . THR A 1 113 ? 28.200 7.510 -34.638 1.00 85.25 113 THR A O 1
ATOM 927 N N . LEU A 1 114 ? 27.693 6.124 -32.943 1.00 82.44 114 LEU A N 1
ATOM 928 C CA . LEU A 1 114 ? 29.083 5.822 -32.584 1.00 82.44 114 LEU A CA 1
ATOM 929 C C . LEU A 1 114 ? 29.805 5.044 -33.694 1.00 82.44 114 LEU A C 1
ATOM 931 O O . LEU A 1 114 ? 30.942 5.377 -34.015 1.00 82.44 114 LEU A O 1
ATOM 935 N N . ILE A 1 115 ? 29.136 4.076 -34.331 1.00 81.94 115 ILE A N 1
ATOM 936 C CA . ILE A 1 115 ? 29.670 3.343 -35.491 1.00 81.94 115 ILE A CA 1
ATOM 937 C C . ILE A 1 115 ? 29.961 4.304 -36.655 1.00 81.94 115 ILE A C 1
ATOM 939 O O . ILE A 1 115 ? 31.066 4.304 -37.188 1.00 81.94 115 ILE A O 1
ATOM 943 N N . LYS A 1 116 ? 29.007 5.171 -37.018 1.00 82.12 116 LYS A N 1
ATOM 944 C CA . LYS A 1 116 ? 29.168 6.151 -38.110 1.00 82.12 116 LYS A CA 1
ATOM 945 C C . LYS A 1 116 ? 30.240 7.200 -37.798 1.00 82.12 116 LYS A C 1
ATOM 947 O O . LYS A 1 116 ? 30.965 7.603 -38.701 1.00 82.12 116 LYS A O 1
ATOM 952 N N . PHE A 1 117 ? 30.361 7.626 -36.539 1.00 80.12 117 PHE A N 1
ATOM 953 C CA . PHE A 1 117 ? 31.420 8.534 -36.094 1.00 80.12 117 PHE A CA 1
ATOM 954 C C . PHE A 1 117 ? 32.803 7.880 -36.191 1.00 80.12 117 PHE A C 1
ATOM 956 O O . PHE A 1 117 ? 33.717 8.486 -36.742 1.00 80.12 117 PHE A O 1
ATOM 963 N N . ASN A 1 118 ? 32.940 6.640 -35.715 1.00 79.44 118 ASN A N 1
ATOM 964 C CA . ASN A 1 118 ? 34.169 5.856 -35.816 1.00 79.44 118 ASN A CA 1
ATOM 965 C C . ASN A 1 118 ? 34.598 5.680 -37.281 1.00 79.44 118 ASN A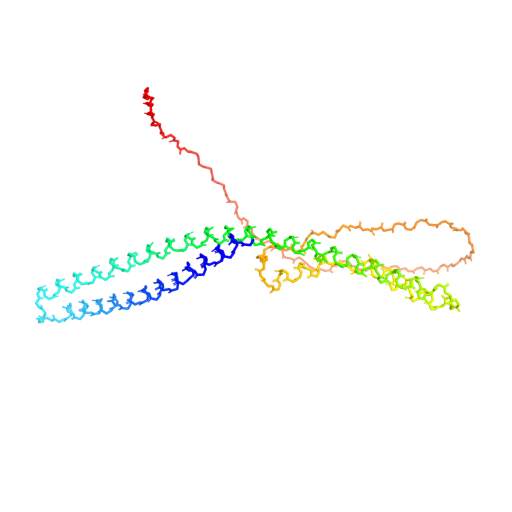 C 1
ATOM 967 O O . ASN A 1 118 ? 35.721 6.008 -37.651 1.00 79.44 118 ASN A O 1
ATOM 971 N N . ASP A 1 119 ? 33.675 5.234 -38.132 1.00 77.38 119 ASP A N 1
ATOM 972 C CA . ASP A 1 119 ? 33.964 4.934 -39.536 1.00 77.38 119 ASP A CA 1
ATOM 973 C C . ASP A 1 119 ? 34.263 6.203 -40.359 1.00 77.38 119 ASP A C 1
ATOM 975 O O . ASP A 1 119 ? 35.001 6.139 -41.339 1.00 77.38 119 ASP A O 1
ATOM 979 N N . ALA A 1 120 ? 33.765 7.372 -39.936 1.00 75.31 120 ALA A N 1
ATOM 980 C CA . ALA A 1 120 ? 34.182 8.663 -40.480 1.00 75.31 120 ALA A CA 1
ATOM 981 C C . ALA A 1 120 ? 35.564 9.104 -39.959 1.00 75.31 120 ALA A C 1
ATOM 983 O O . ALA A 1 120 ? 36.405 9.530 -40.750 1.00 75.31 120 ALA A O 1
ATOM 984 N N . ALA A 1 121 ? 35.815 8.987 -38.650 1.00 70.25 121 ALA A N 1
ATOM 985 C CA . ALA A 1 121 ? 37.062 9.415 -38.009 1.00 70.25 121 ALA A CA 1
ATOM 986 C C . ALA A 1 121 ? 38.291 8.619 -38.482 1.00 70.25 121 ALA A C 1
ATOM 988 O O . ALA A 1 121 ? 39.374 9.186 -38.590 1.00 70.25 121 ALA A O 1
ATOM 989 N N . PHE A 1 122 ? 38.113 7.337 -38.816 1.00 66.88 122 PHE A N 1
ATOM 990 C CA . PHE A 1 122 ? 39.175 6.448 -39.305 1.00 66.88 122 PHE A CA 1
ATOM 991 C C . PHE A 1 122 ? 39.105 6.186 -40.818 1.00 66.88 122 PHE A C 1
ATOM 993 O O . PHE A 1 122 ? 39.667 5.212 -41.314 1.00 66.88 122 PHE A O 1
ATOM 1000 N N . SER A 1 123 ? 38.454 7.077 -41.575 1.00 61.53 123 SER A N 1
ATOM 1001 C CA . SER A 1 123 ? 38.393 7.002 -43.043 1.00 61.53 123 SER A CA 1
ATOM 1002 C C . SER A 1 123 ? 39.709 7.368 -43.757 1.00 61.53 123 SER A C 1
ATOM 1004 O O . SER A 1 123 ? 39.789 7.245 -44.981 1.00 61.53 123 SER A O 1
ATOM 1006 N N . SER A 1 124 ? 40.754 7.776 -43.021 1.00 55.97 124 SER A N 1
ATOM 1007 C CA . SER A 1 124 ? 42.065 8.153 -43.569 1.00 55.97 124 SER A CA 1
ATOM 1008 C C . SER A 1 124 ? 43.262 7.747 -42.686 1.00 55.97 124 SER A C 1
ATOM 1010 O O . SER A 1 124 ? 43.339 8.126 -41.521 1.00 55.97 124 SER A O 1
ATOM 1012 N N . GLU A 1 125 ? 44.239 7.078 -43.312 1.00 59.41 125 GLU A N 1
ATOM 1013 C CA . GLU A 1 125 ? 45.689 7.091 -43.000 1.00 59.41 125 GLU A CA 1
ATOM 1014 C C . GLU A 1 125 ? 46.282 6.307 -41.799 1.00 59.41 125 GLU A C 1
ATOM 1016 O O . GLU A 1 125 ? 47.486 6.427 -41.581 1.00 59.41 125 GLU A O 1
ATOM 1021 N N . TYR A 1 126 ? 45.550 5.439 -41.083 1.00 55.03 126 TYR A N 1
ATOM 1022 C CA . TYR A 1 126 ? 46.111 4.711 -39.915 1.00 55.03 126 TYR A CA 1
ATOM 1023 C C . TYR A 1 126 ? 46.291 3.183 -40.048 1.00 55.03 126 TYR A C 1
ATOM 1025 O O . TYR A 1 126 ? 45.789 2.537 -40.967 1.00 55.03 126 TYR A O 1
ATOM 1033 N N . SER A 1 127 ? 47.123 2.629 -39.154 1.00 56.00 127 SER A N 1
ATOM 1034 C CA . SER A 1 127 ? 47.784 1.318 -39.287 1.00 56.00 127 SER A CA 1
ATOM 1035 C C . SER A 1 127 ? 46.864 0.115 -39.025 1.00 56.00 127 SER A C 1
ATOM 1037 O O . SER A 1 127 ? 45.890 0.193 -38.274 1.00 56.00 127 SER A O 1
ATOM 1039 N N . THR A 1 128 ? 47.223 -1.046 -39.585 1.00 59.56 128 THR A N 1
ATOM 1040 C CA . THR A 1 128 ? 46.494 -2.324 -39.447 1.00 59.56 128 THR A CA 1
ATOM 1041 C C . THR A 1 128 ? 46.301 -2.781 -37.999 1.00 59.56 128 THR A C 1
ATOM 1043 O O . THR A 1 128 ? 45.341 -3.492 -37.705 1.00 59.56 128 THR A O 1
ATOM 1046 N N . GLU A 1 129 ? 47.190 -2.379 -37.093 1.00 57.97 129 GLU A N 1
ATOM 1047 C CA . GLU A 1 129 ? 47.158 -2.777 -35.683 1.00 57.97 129 GLU A CA 1
ATOM 1048 C C . GLU A 1 129 ? 46.130 -1.969 -34.868 1.00 57.97 129 GLU A C 1
ATOM 1050 O O . GLU A 1 129 ? 45.389 -2.536 -34.066 1.00 57.97 129 GLU A O 1
ATOM 1055 N N . GLU A 1 130 ? 45.984 -0.671 -35.154 1.00 62.16 130 GLU A N 1
ATOM 1056 C CA . GLU A 1 130 ? 44.938 0.177 -34.563 1.00 62.16 130 GLU A CA 1
ATOM 1057 C C . GLU A 1 130 ? 43.558 -0.159 -35.140 1.00 62.16 130 GLU A C 1
ATOM 1059 O O . GLU A 1 130 ? 42.576 -0.230 -34.400 1.00 62.16 130 GLU A O 1
ATOM 1064 N N . HIS A 1 131 ? 43.479 -0.463 -36.442 1.00 68.56 131 HIS A N 1
ATOM 1065 C CA . HIS A 1 131 ? 42.234 -0.874 -37.098 1.00 68.56 131 HIS A CA 1
ATOM 1066 C C . HIS A 1 131 ? 41.570 -2.075 -36.396 1.00 68.56 131 HIS A C 1
ATOM 1068 O O . HIS A 1 131 ? 40.346 -2.098 -36.243 1.00 68.56 131 HIS A O 1
ATOM 1074 N N . LYS A 1 132 ? 42.368 -3.027 -35.890 1.00 72.06 132 LYS A N 1
ATOM 1075 C CA . LYS A 1 132 ? 41.873 -4.180 -35.124 1.00 72.06 132 LYS A CA 1
ATOM 1076 C C . LYS A 1 132 ? 41.225 -3.776 -33.794 1.00 72.06 132 LYS A C 1
ATOM 1078 O O . LYS A 1 132 ? 40.184 -4.325 -33.447 1.00 72.06 132 LYS A O 1
ATOM 1083 N N . ILE A 1 133 ? 41.791 -2.800 -33.079 1.00 73.81 133 ILE A N 1
ATOM 1084 C CA . ILE A 1 133 ? 41.223 -2.284 -31.819 1.00 73.81 133 ILE A CA 1
ATOM 1085 C C . ILE A 1 133 ? 39.844 -1.655 -32.074 1.00 73.81 133 ILE A C 1
ATOM 1087 O O . ILE A 1 133 ? 38.920 -1.835 -31.278 1.00 73.81 133 ILE A O 1
ATOM 1091 N N . PHE A 1 134 ? 39.679 -0.960 -33.203 1.00 68.94 134 PHE A N 1
ATOM 1092 C CA . PHE A 1 134 ? 38.398 -0.358 -33.570 1.00 68.94 134 PHE A CA 1
ATOM 1093 C C . PHE A 1 134 ? 37.359 -1.377 -34.043 1.00 68.94 134 PHE A C 1
ATOM 1095 O O . PHE A 1 134 ? 36.199 -1.243 -33.661 1.00 68.94 134 PHE A O 1
ATOM 1102 N N . GLU A 1 135 ? 37.730 -2.423 -34.787 1.00 74.19 135 GLU A N 1
ATOM 1103 C CA . GLU A 1 135 ? 36.782 -3.502 -35.110 1.00 74.19 135 GLU A CA 1
ATOM 1104 C C . GLU A 1 135 ? 36.402 -4.338 -33.869 1.00 74.19 135 GLU A C 1
ATOM 1106 O O . GLU A 1 135 ? 35.223 -4.651 -33.709 1.00 74.19 135 GLU A O 1
ATOM 1111 N N . ASP A 1 136 ? 37.314 -4.582 -32.917 1.00 78.62 136 ASP A N 1
ATOM 1112 C CA . ASP A 1 136 ? 36.973 -5.183 -31.611 1.00 78.62 136 ASP A CA 1
ATOM 1113 C C . ASP A 1 136 ? 35.976 -4.303 -30.824 1.00 78.62 136 ASP A C 1
ATOM 1115 O O . ASP A 1 136 ? 34.990 -4.804 -30.275 1.00 78.62 136 ASP A O 1
ATOM 1119 N N . LEU A 1 137 ? 36.176 -2.978 -30.792 1.00 77.00 137 LEU A N 1
ATOM 1120 C CA . LEU A 1 137 ? 35.239 -2.033 -30.167 1.00 77.00 137 LEU A CA 1
ATOM 1121 C C . LEU A 1 137 ? 33.866 -2.041 -30.865 1.00 77.00 137 LEU A C 1
ATOM 1123 O O . LEU A 1 137 ? 32.823 -2.047 -30.208 1.00 77.00 137 LEU A O 1
ATOM 1127 N N . LYS A 1 138 ? 33.860 -2.071 -32.198 1.00 73.81 138 LYS A N 1
ATOM 1128 C CA . LYS A 1 138 ? 32.665 -2.099 -33.055 1.00 73.81 138 LYS A CA 1
ATOM 1129 C C . LYS A 1 138 ? 31.902 -3.419 -32.933 1.00 73.81 138 LYS A C 1
ATOM 1131 O O . LYS A 1 138 ? 30.674 -3.413 -33.007 1.00 73.81 138 LYS A O 1
ATOM 1136 N N . LEU A 1 139 ? 32.604 -4.528 -32.694 1.00 78.62 139 LEU A N 1
ATOM 1137 C CA . LEU A 1 139 ? 32.024 -5.826 -32.358 1.00 78.62 139 LEU A CA 1
ATOM 1138 C C . LEU A 1 139 ? 31.356 -5.771 -30.979 1.00 78.62 139 LEU A C 1
ATOM 1140 O O . LEU A 1 139 ? 30.176 -6.093 -30.864 1.00 78.62 139 LEU A O 1
ATOM 1144 N N . LYS A 1 140 ? 32.050 -5.277 -29.948 1.00 75.81 140 LYS A N 1
ATOM 1145 C CA . LYS A 1 140 ? 31.497 -5.157 -28.586 1.00 75.81 140 LYS A CA 1
ATOM 1146 C C . LYS A 1 140 ? 30.269 -4.251 -28.522 1.00 75.81 140 LYS A C 1
ATOM 1148 O O . LYS A 1 140 ? 29.250 -4.648 -27.962 1.00 75.81 140 LYS A O 1
ATOM 1153 N N . LEU A 1 141 ? 30.304 -3.098 -29.195 1.00 69.75 141 LEU A N 1
ATOM 1154 C CA . LEU A 1 141 ? 29.154 -2.191 -29.316 1.00 69.75 141 LEU A CA 1
ATOM 1155 C C . LEU A 1 141 ? 27.934 -2.817 -30.022 1.00 69.75 141 LEU A C 1
ATOM 1157 O O . LEU A 1 141 ? 26.822 -2.331 -29.817 1.00 69.75 141 LEU A O 1
ATOM 1161 N N . LYS A 1 142 ? 28.126 -3.875 -30.827 1.00 67.38 142 LYS A N 1
ATOM 1162 C CA . LYS A 1 142 ? 27.059 -4.641 -31.499 1.00 67.38 142 LYS A CA 1
ATOM 1163 C C . LYS A 1 142 ? 26.620 -5.906 -30.748 1.00 67.38 142 LYS A C 1
ATOM 1165 O O . LYS A 1 142 ? 25.493 -6.340 -30.954 1.00 67.38 142 LYS A O 1
ATOM 1170 N N . VAL A 1 143 ? 27.500 -6.521 -29.952 1.00 65.19 143 VAL A N 1
ATOM 1171 C CA . VAL A 1 143 ? 27.315 -7.884 -29.408 1.00 65.19 143 VAL A CA 1
ATOM 1172 C C . VAL A 1 143 ? 27.161 -7.909 -27.886 1.00 65.19 143 VAL A C 1
ATOM 1174 O O . VAL A 1 143 ? 26.322 -8.645 -27.380 1.00 65.19 143 VAL A O 1
ATOM 1177 N N . GLU A 1 144 ? 27.924 -7.104 -27.142 1.00 62.69 144 GLU A N 1
ATOM 1178 C CA . GLU A 1 144 ? 27.874 -7.079 -25.666 1.00 62.69 144 GLU A CA 1
ATOM 1179 C C . GLU A 1 144 ? 26.784 -6.131 -25.129 1.00 62.69 144 GLU A C 1
ATOM 1181 O O . GLU A 1 144 ? 26.497 -6.113 -23.934 1.00 62.69 144 GLU A O 1
ATOM 1186 N N . ARG A 1 145 ? 26.158 -5.333 -26.002 1.00 61.81 145 ARG A N 1
ATOM 1187 C CA . ARG A 1 145 ? 25.236 -4.253 -25.628 1.00 61.81 145 ARG A CA 1
ATOM 1188 C C . ARG A 1 145 ? 23.784 -4.718 -25.464 1.00 61.81 145 ARG A C 1
ATOM 1190 O O . ARG A 1 145 ? 22.879 -4.189 -26.111 1.00 61.81 145 ARG A O 1
ATOM 1197 N N . ASP A 1 146 ? 23.560 -5.694 -24.588 1.00 63.81 146 ASP A N 1
ATOM 1198 C CA . ASP A 1 146 ? 22.214 -6.170 -24.248 1.00 63.81 146 ASP A CA 1
ATOM 1199 C C . ASP A 1 146 ? 21.468 -5.164 -23.352 1.00 63.81 146 ASP A C 1
ATOM 1201 O O . ASP A 1 146 ? 21.369 -5.300 -22.131 1.00 63.81 146 ASP A O 1
ATOM 1205 N N . SER A 1 147 ? 20.916 -4.132 -23.993 1.00 64.00 147 SER A N 1
ATOM 1206 C CA . SER A 1 147 ? 20.114 -3.084 -23.354 1.00 64.00 147 SER A CA 1
ATOM 1207 C C . SER A 1 147 ? 18.902 -3.621 -22.584 1.00 64.00 147 SER A C 1
ATOM 1209 O O . SER A 1 147 ? 18.430 -2.964 -21.655 1.00 64.00 147 SER A O 1
ATOM 1211 N N . LEU A 1 148 ? 18.406 -4.814 -22.930 1.00 68.19 148 LEU A N 1
ATOM 1212 C CA . LEU A 1 148 ? 17.284 -5.441 -22.240 1.00 68.19 148 LEU A CA 1
ATOM 1213 C C . LEU A 1 148 ? 17.715 -6.030 -20.893 1.00 68.19 148 LEU A C 1
ATOM 1215 O O . LEU A 1 148 ? 16.931 -5.958 -19.951 1.00 68.19 148 LEU A O 1
ATOM 1219 N N . GLN A 1 149 ? 18.949 -6.532 -20.756 1.00 69.50 149 GLN A N 1
ATOM 1220 C CA . GLN A 1 149 ? 19.484 -6.952 -19.454 1.00 69.50 149 GLN A CA 1
ATOM 1221 C C . GLN A 1 149 ? 19.653 -5.774 -18.487 1.00 69.50 149 GLN A C 1
ATOM 1223 O O . GLN A 1 149 ? 19.256 -5.899 -17.328 1.00 69.50 149 GLN A O 1
ATOM 1228 N N . ASP A 1 150 ? 20.159 -4.627 -18.951 1.00 67.75 150 ASP A N 1
ATOM 1229 C CA . ASP A 1 150 ? 20.296 -3.420 -18.119 1.00 67.75 150 ASP A CA 1
ATOM 1230 C C . ASP A 1 150 ? 18.927 -2.873 -17.670 1.00 67.75 150 ASP A C 1
ATOM 1232 O O . ASP A 1 150 ? 18.734 -2.544 -16.495 1.00 67.75 150 ASP A O 1
ATOM 1236 N N . LEU A 1 151 ? 17.945 -2.825 -18.580 1.00 70.06 151 LEU A N 1
ATOM 1237 C CA . LEU A 1 151 ? 16.573 -2.402 -18.270 1.00 70.06 151 LEU A CA 1
ATOM 1238 C C . LEU A 1 151 ? 15.872 -3.380 -17.310 1.00 70.06 151 LEU A C 1
ATOM 1240 O O . LEU A 1 151 ? 15.258 -2.946 -16.332 1.00 70.06 151 LEU A O 1
ATOM 1244 N N . ASP A 1 152 ? 16.024 -4.690 -17.517 1.00 71.62 152 ASP A N 1
ATOM 1245 C CA . ASP 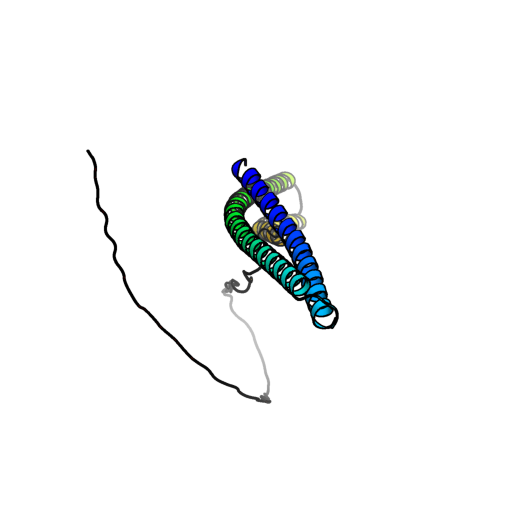A 1 152 ? 15.465 -5.719 -16.636 1.00 71.62 152 ASP A CA 1
ATOM 1246 C C . ASP A 1 152 ? 16.161 -5.777 -15.268 1.00 71.62 152 ASP A C 1
ATOM 1248 O O . ASP A 1 152 ? 15.521 -6.134 -14.275 1.00 71.62 152 ASP A O 1
ATOM 1252 N N . PHE A 1 153 ? 17.453 -5.447 -15.187 1.00 70.69 153 PHE A N 1
ATOM 1253 C CA . PHE A 1 153 ? 18.160 -5.234 -13.923 1.00 70.69 153 PHE A CA 1
ATOM 1254 C C . PHE A 1 153 ? 17.534 -4.053 -13.174 1.00 70.69 153 PHE A C 1
ATOM 1256 O O . PHE A 1 153 ? 17.095 -4.221 -12.036 1.00 70.69 153 PHE A O 1
ATOM 1263 N N . TRP A 1 154 ? 17.380 -2.903 -13.839 1.00 74.31 154 TRP A N 1
ATOM 1264 C CA . TRP A 1 154 ? 16.761 -1.706 -13.261 1.00 74.31 154 TRP A CA 1
ATOM 1265 C C . TRP A 1 154 ? 15.336 -1.985 -12.749 1.00 74.31 154 TRP A C 1
ATOM 1267 O O . TRP A 1 154 ? 14.993 -1.644 -11.616 1.00 74.31 154 TRP A O 1
ATOM 1277 N N . ALA A 1 155 ? 14.518 -2.690 -13.534 1.00 70.94 155 ALA A N 1
ATOM 1278 C CA . ALA A 1 155 ? 13.158 -3.074 -13.154 1.00 70.94 155 ALA A CA 1
ATOM 1279 C C . ALA A 1 155 ? 13.097 -3.985 -11.911 1.00 70.94 155 ALA A C 1
ATOM 1281 O O . ALA A 1 155 ? 12.141 -3.909 -11.136 1.00 70.94 155 ALA A O 1
ATOM 1282 N N . LYS A 1 156 ? 14.12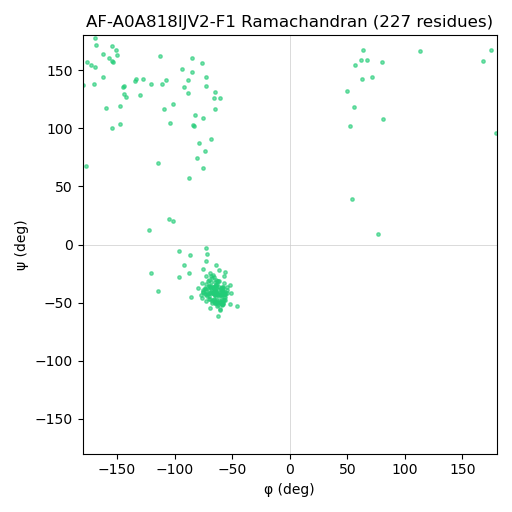0 -4.822 -11.687 1.00 71.81 156 LYS A N 1
ATOM 1283 C CA . LYS A 1 156 ? 14.257 -5.647 -10.473 1.00 71.81 156 LYS A CA 1
ATOM 1284 C C . LYS A 1 156 ? 14.746 -4.812 -9.285 1.00 71.81 156 LYS A C 1
ATOM 1286 O O . LYS A 1 156 ? 14.179 -4.931 -8.202 1.00 71.81 156 LYS A O 1
ATOM 1291 N N . THR A 1 157 ? 15.730 -3.929 -9.483 1.00 72.69 157 THR A N 1
ATOM 1292 C CA . THR A 1 157 ? 16.266 -3.030 -8.441 1.00 72.69 157 THR A CA 1
ATOM 1293 C C . THR A 1 157 ? 15.204 -2.103 -7.850 1.00 72.69 157 THR A C 1
ATOM 1295 O O . THR A 1 157 ? 15.221 -1.852 -6.649 1.00 72.69 157 THR A O 1
ATOM 1298 N N . TYR A 1 158 ? 14.265 -1.617 -8.668 1.00 64.62 158 TYR A N 1
ATOM 1299 C CA . TYR A 1 158 ? 13.190 -0.714 -8.236 1.00 64.62 158 TYR A CA 1
ATOM 1300 C C . TYR A 1 158 ? 11.830 -1.413 -8.039 1.00 64.62 158 TYR A C 1
ATOM 1302 O O . TYR A 1 158 ? 10.796 -0.747 -8.026 1.00 64.62 158 TYR A O 1
ATOM 1310 N N . HIS A 1 159 ? 11.828 -2.742 -7.860 1.00 63.25 159 HIS A N 1
ATOM 1311 C CA . HIS A 1 159 ? 10.651 -3.555 -7.510 1.00 63.25 159 HIS A CA 1
ATOM 1312 C C . HIS A 1 159 ? 9.436 -3.382 -8.447 1.00 63.25 159 HIS A C 1
ATOM 1314 O O . HIS A 1 159 ? 8.287 -3.369 -8.011 1.00 63.25 159 HIS A O 1
ATOM 1320 N N . VAL A 1 160 ? 9.685 -3.254 -9.755 1.00 67.19 160 VAL A N 1
ATOM 1321 C CA . VAL A 1 160 ? 8.633 -3.264 -10.790 1.00 67.19 160 VAL A CA 1
ATOM 1322 C C . VAL A 1 160 ? 8.137 -4.701 -11.017 1.00 67.19 160 VAL A C 1
ATOM 1324 O O . VAL A 1 160 ? 6.933 -4.951 -11.108 1.00 67.19 160 VAL A O 1
ATOM 1327 N N . TYR A 1 161 ? 9.068 -5.658 -11.027 1.00 61.84 161 TYR A N 1
ATOM 1328 C CA . TYR A 1 161 ? 8.778 -7.091 -10.969 1.00 61.84 161 TYR A CA 1
ATOM 1329 C C . TYR A 1 161 ? 8.783 -7.595 -9.522 1.00 61.84 161 TYR A C 1
ATOM 1331 O O . TYR A 1 161 ? 9.736 -7.332 -8.787 1.00 61.84 161 TYR A O 1
ATOM 1339 N N . ASP A 1 162 ? 7.787 -8.408 -9.153 1.00 52.53 162 ASP A N 1
ATOM 1340 C CA . ASP A 1 162 ? 7.917 -9.277 -7.980 1.00 52.53 162 ASP A CA 1
ATOM 1341 C C . ASP A 1 162 ? 8.866 -10.430 -8.301 1.00 52.53 162 ASP A C 1
ATOM 1343 O O . ASP A 1 162 ? 8.808 -11.057 -9.363 1.00 52.53 162 ASP A O 1
ATOM 1347 N N . SER A 1 163 ? 9.757 -10.721 -7.361 1.00 54.16 163 SER A N 1
ATOM 1348 C CA . SER A 1 163 ? 10.834 -11.690 -7.525 1.00 54.16 163 SER A CA 1
ATOM 1349 C C . SER A 1 163 ? 10.348 -13.133 -7.332 1.00 54.16 163 SER A C 1
ATOM 1351 O O . SER A 1 163 ? 10.640 -13.760 -6.314 1.00 54.16 163 SER A O 1
ATOM 1353 N N . THR A 1 164 ? 9.622 -13.669 -8.316 1.00 46.94 164 THR A N 1
ATOM 1354 C CA . THR A 1 164 ? 9.241 -15.098 -8.381 1.00 46.94 164 THR A CA 1
ATOM 1355 C C . THR A 1 164 ? 9.757 -15.811 -9.634 1.00 46.94 164 THR A C 1
ATOM 1357 O O . THR A 1 164 ? 9.986 -17.021 -9.595 1.00 46.94 164 THR A O 1
ATOM 1360 N N . THR A 1 165 ? 10.021 -15.092 -10.730 1.00 45.19 165 THR A N 1
ATOM 1361 C CA . THR A 1 165 ? 10.542 -15.679 -11.976 1.00 45.19 165 THR A CA 1
ATOM 1362 C C . THR A 1 165 ? 12.048 -15.953 -11.887 1.00 45.19 165 THR A C 1
ATOM 1364 O O . THR A 1 165 ? 12.878 -15.122 -12.259 1.00 45.19 165 THR A O 1
ATOM 1367 N N . SER A 1 166 ? 12.415 -17.134 -11.387 1.00 39.03 166 SER A N 1
ATOM 1368 C CA . SER A 1 166 ? 13.806 -17.610 -11.358 1.00 39.03 166 SER A CA 1
ATOM 1369 C C . SER A 1 166 ? 14.400 -17.732 -12.770 1.00 39.03 166 SER A C 1
ATOM 1371 O O . SER A 1 166 ? 13.863 -18.448 -13.617 1.00 39.03 166 SER A O 1
ATOM 1373 N N . LEU A 1 167 ? 15.549 -17.089 -13.010 1.00 46.31 167 LEU A N 1
ATOM 1374 C CA . LEU A 1 167 ? 16.336 -17.189 -14.249 1.00 46.31 167 LEU A CA 1
ATOM 1375 C C . LEU A 1 167 ? 17.097 -18.528 -14.321 1.00 46.31 167 LEU A C 1
ATOM 1377 O O . LEU A 1 167 ? 18.323 -18.574 -14.264 1.00 46.31 167 LEU A O 1
ATOM 1381 N N . SER A 1 168 ? 16.355 -19.633 -14.416 1.00 43.94 168 SER A N 1
ATOM 1382 C CA . SER A 1 168 ? 16.899 -21.000 -14.366 1.00 43.94 168 SER A CA 1
ATOM 1383 C C . SER A 1 168 ? 16.592 -21.874 -15.593 1.00 43.94 168 SER A C 1
ATOM 1385 O O . SER A 1 168 ? 16.872 -23.068 -15.560 1.00 43.94 168 SER A O 1
ATOM 1387 N N . THR A 1 169 ? 16.104 -21.293 -16.696 1.00 43.34 169 THR A N 1
ATOM 1388 C CA . THR A 1 169 ? 16.084 -21.944 -18.025 1.00 43.34 169 THR A CA 1
ATOM 1389 C C . THR A 1 169 ? 16.088 -20.912 -19.152 1.00 43.34 169 THR A C 1
ATOM 1391 O O . THR A 1 169 ? 15.041 -20.364 -19.464 1.00 43.34 169 THR A O 1
ATOM 1394 N N . GLU A 1 170 ? 17.259 -20.667 -19.751 1.00 40.12 170 GLU A N 1
ATOM 1395 C CA . GLU A 1 170 ? 17.495 -20.686 -21.213 1.00 40.12 170 GLU A CA 1
ATOM 1396 C C . GLU A 1 170 ? 18.986 -20.435 -21.528 1.00 40.12 170 GLU A C 1
ATOM 1398 O O . GLU A 1 170 ? 19.382 -19.444 -22.134 1.00 40.12 170 GLU A O 1
ATOM 1403 N N . LYS A 1 171 ? 19.845 -21.398 -21.164 1.00 41.03 171 LYS A N 1
ATOM 1404 C CA . LYS A 1 171 ? 21.030 -21.666 -21.989 1.00 41.03 171 LYS A CA 1
ATOM 1405 C C . LYS A 1 171 ? 20.582 -22.602 -23.107 1.00 41.03 171 LYS A C 1
ATOM 1407 O O . LYS A 1 171 ? 20.373 -23.784 -22.853 1.00 41.03 171 LYS A O 1
ATOM 1412 N N . LYS A 1 172 ? 20.386 -22.067 -24.312 1.00 37.19 172 LYS A N 1
ATOM 1413 C CA . LYS A 1 172 ? 20.323 -22.871 -25.539 1.00 37.19 172 LYS A CA 1
ATOM 1414 C C . LYS A 1 172 ? 21.737 -23.010 -26.083 1.00 37.19 172 LYS A C 1
ATOM 1416 O O . LYS A 1 172 ? 22.452 -22.015 -26.187 1.00 37.19 172 LYS A O 1
ATOM 1421 N N . ASP A 1 173 ? 22.134 -24.237 -26.392 1.00 38.31 173 ASP A N 1
ATOM 1422 C CA . ASP A 1 173 ? 23.476 -24.529 -26.880 1.00 38.31 173 ASP A CA 1
ATOM 1423 C C . ASP A 1 173 ? 23.737 -23.886 -28.246 1.00 38.31 173 ASP A C 1
ATOM 1425 O O . ASP A 1 173 ? 22.969 -24.057 -29.194 1.00 38.31 173 ASP A O 1
ATOM 1429 N N . LEU A 1 174 ? 24.878 -23.208 -28.358 1.00 34.78 174 LEU A N 1
ATOM 1430 C CA . LEU A 1 174 ? 25.524 -22.899 -29.631 1.00 34.78 174 LEU A CA 1
ATOM 1431 C C . LEU A 1 174 ? 26.858 -23.642 -29.688 1.00 34.78 174 LEU A C 1
ATOM 1433 O O . LEU A 1 174 ? 27.936 -23.057 -29.607 1.00 34.78 174 LEU A O 1
ATOM 1437 N N . THR A 1 175 ? 26.773 -24.968 -29.813 1.00 30.89 175 THR A N 1
ATOM 1438 C CA . THR A 1 175 ? 27.916 -25.806 -30.184 1.00 30.89 175 THR A CA 1
ATOM 1439 C C . THR A 1 175 ? 28.285 -25.509 -31.635 1.00 30.89 175 THR A C 1
ATOM 1441 O O . THR A 1 175 ? 27.758 -26.124 -32.562 1.00 30.89 175 THR A O 1
ATOM 1444 N N . ILE A 1 176 ? 29.182 -24.544 -31.841 1.00 38.59 176 ILE A N 1
ATOM 1445 C CA . ILE A 1 176 ? 29.788 -24.306 -33.151 1.00 38.59 176 ILE A CA 1
ATOM 1446 C C . ILE A 1 176 ? 30.625 -25.541 -33.496 1.00 38.59 176 ILE A C 1
ATOM 1448 O O . ILE A 1 176 ? 31.585 -25.868 -32.801 1.00 38.59 176 ILE A O 1
ATOM 1452 N N . LYS A 1 177 ? 30.241 -26.240 -34.565 1.00 34.22 177 LYS A N 1
ATOM 1453 C CA . LYS A 1 177 ? 31.095 -27.238 -35.203 1.00 34.22 177 LYS A CA 1
ATOM 1454 C C . LYS A 1 177 ? 32.062 -26.525 -36.139 1.00 34.22 177 LYS A C 1
ATOM 1456 O O . LYS A 1 177 ? 31.642 -26.022 -37.178 1.00 34.22 177 LYS A O 1
ATOM 1461 N N . GLU A 1 178 ? 33.342 -26.536 -35.799 1.00 36.34 178 GLU A N 1
ATOM 1462 C CA . GLU A 1 178 ? 34.398 -26.259 -36.767 1.00 36.34 178 GLU A CA 1
ATOM 1463 C C . GLU A 1 178 ? 34.707 -27.547 -37.540 1.00 36.34 178 GLU A C 1
ATOM 1465 O O . GLU A 1 178 ? 35.374 -28.448 -37.038 1.00 36.34 178 GLU A O 1
ATOM 1470 N N . GLU A 1 179 ? 34.202 -27.646 -38.769 1.00 33.91 179 GLU A N 1
ATOM 1471 C CA . GLU A 1 179 ? 34.722 -28.577 -39.772 1.00 33.91 179 GLU A CA 1
ATOM 1472 C C . GLU A 1 179 ? 35.542 -27.756 -40.774 1.00 33.91 179 GLU A C 1
ATOM 1474 O O . GLU A 1 179 ? 34.989 -27.037 -41.605 1.00 33.91 179 GLU A O 1
ATOM 1479 N N . ASN A 1 180 ? 36.871 -27.842 -40.680 1.00 31.22 180 ASN A N 1
ATOM 1480 C CA . ASN A 1 180 ? 37.786 -27.352 -41.707 1.00 31.22 180 ASN A CA 1
ATOM 1481 C C . ASN A 1 180 ? 38.796 -28.456 -42.040 1.00 31.22 180 ASN A C 1
ATOM 1483 O O . ASN A 1 180 ? 39.399 -29.045 -41.143 1.00 31.22 180 ASN A O 1
ATOM 1487 N N . THR A 1 181 ? 38.950 -28.765 -43.324 1.00 31.06 181 THR A N 1
ATOM 1488 C CA . THR A 1 181 ? 39.734 -29.911 -43.797 1.00 31.06 181 THR A CA 1
ATOM 1489 C C . THR A 1 181 ? 41.104 -29.465 -44.290 1.00 31.06 181 THR A C 1
ATOM 1491 O O . THR A 1 181 ? 41.192 -28.733 -45.273 1.00 31.06 181 THR A O 1
ATOM 1494 N N . GLN A 1 182 ? 42.173 -29.994 -43.691 1.00 33.62 182 GLN A N 1
ATOM 1495 C CA . GLN A 1 182 ? 43.454 -30.152 -44.382 1.00 33.62 182 GLN A CA 1
ATOM 1496 C C . GLN A 1 182 ? 44.236 -31.363 -43.846 1.00 33.62 182 GLN A C 1
ATOM 1498 O O . GLN A 1 182 ? 43.873 -31.943 -42.824 1.00 33.62 182 GLN A O 1
ATOM 1503 N N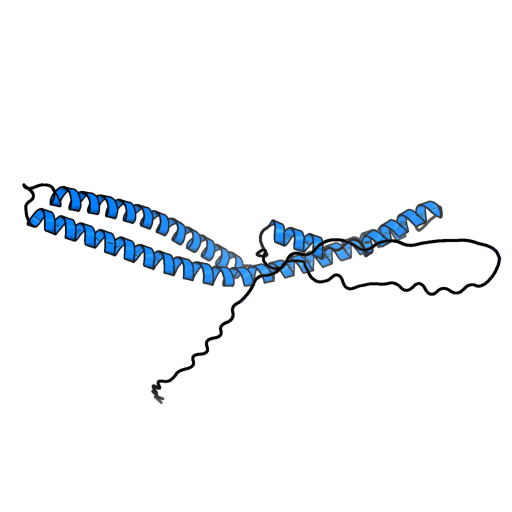 . GLU A 1 183 ? 45.228 -31.815 -44.612 1.00 33.47 183 GLU A N 1
ATOM 1504 C CA . GLU A 1 183 ? 45.595 -33.233 -44.726 1.00 33.47 183 GLU A CA 1
ATOM 1505 C C . GLU A 1 183 ? 47.118 -33.455 -44.621 1.00 33.47 183 GLU A C 1
ATOM 1507 O O . GLU A 1 183 ? 47.874 -32.692 -45.223 1.00 33.47 183 GLU A O 1
ATOM 1512 N N . SER A 1 184 ? 47.546 -34.557 -43.968 1.00 37.94 184 SER A N 1
ATOM 1513 C CA . SER A 1 184 ? 48.931 -35.115 -43.945 1.00 37.94 184 SER A CA 1
ATOM 1514 C C . SER A 1 184 ? 49.999 -34.243 -43.216 1.00 37.94 184 SER A C 1
ATOM 1516 O O . SER A 1 184 ? 49.781 -33.050 -43.046 1.00 37.94 184 SER A O 1
ATOM 1518 N N . VAL A 1 185 ? 51.179 -34.673 -42.722 1.00 36.72 185 VAL A N 1
ATOM 1519 C CA . VAL A 1 185 ? 51.934 -35.949 -42.500 1.00 36.72 185 VAL A CA 1
ATOM 1520 C C . VAL A 1 185 ? 53.200 -35.533 -41.676 1.00 36.72 185 VAL A C 1
ATOM 1522 O O . VAL A 1 185 ? 53.591 -34.375 -41.806 1.00 36.72 185 VAL A O 1
ATOM 1525 N N . ALA A 1 186 ? 53.945 -36.270 -40.831 1.00 34.03 186 ALA A N 1
ATOM 1526 C CA . ALA A 1 186 ? 54.033 -37.634 -40.250 1.00 34.03 186 ALA A CA 1
ATOM 1527 C C . ALA A 1 186 ? 55.099 -37.568 -39.088 1.00 34.03 186 ALA A C 1
ATOM 1529 O O . ALA A 1 186 ? 55.699 -36.505 -38.932 1.00 34.03 186 ALA A O 1
ATOM 1530 N N . GLU A 1 187 ? 55.475 -38.552 -38.246 1.00 31.69 187 GLU A N 1
ATOM 1531 C CA . GLU A 1 187 ? 55.053 -39.931 -37.886 1.00 31.69 187 GLU A CA 1
ATOM 1532 C C . GLU A 1 187 ? 55.675 -40.308 -36.501 1.00 31.69 187 GLU A C 1
ATOM 1534 O O . GLU A 1 187 ? 56.639 -39.668 -36.082 1.00 31.69 187 GLU A O 1
ATOM 1539 N N . GLY A 1 188 ? 55.176 -41.367 -35.837 1.00 28.94 188 GLY A N 1
ATOM 1540 C CA . GLY A 1 188 ? 55.790 -42.040 -34.663 1.00 28.94 188 GLY A CA 1
ATOM 1541 C C . GLY A 1 188 ? 55.603 -41.392 -33.268 1.00 28.94 188 GLY A C 1
ATOM 1542 O O . GLY A 1 188 ? 55.379 -40.191 -33.162 1.00 28.94 188 GLY A O 1
ATOM 1543 N N . GLU A 1 189 ? 55.700 -42.110 -32.137 1.00 31.41 189 GLU A N 1
ATOM 1544 C CA . GLU A 1 189 ? 55.605 -43.563 -31.854 1.00 31.41 189 GLU A CA 1
ATOM 1545 C C . GLU A 1 189 ? 55.556 -43.778 -30.310 1.00 31.41 189 GLU A C 1
ATOM 1547 O O . GLU A 1 189 ? 56.318 -43.118 -29.614 1.00 31.41 189 GLU A O 1
ATOM 1552 N N . GLU A 1 190 ? 54.698 -44.692 -29.807 1.00 31.50 190 GLU A N 1
ATOM 1553 C CA . GLU A 1 190 ? 54.764 -45.406 -28.490 1.00 31.50 190 GLU A CA 1
ATOM 1554 C C . GLU A 1 190 ? 54.817 -44.598 -27.142 1.00 31.50 190 GLU A C 1
ATOM 1556 O O . GLU A 1 190 ? 55.206 -43.439 -27.092 1.00 31.50 190 GLU A O 1
ATOM 1561 N N . GLU A 1 191 ? 54.395 -45.082 -25.956 1.00 32.50 191 GLU A N 1
ATOM 1562 C CA . GLU A 1 191 ? 53.670 -46.298 -25.516 1.00 32.50 191 GLU A CA 1
ATOM 1563 C C . GLU A 1 191 ? 52.966 -46.071 -24.137 1.00 32.50 191 GLU A C 1
ATOM 1565 O O . GLU A 1 191 ? 53.426 -45.241 -23.359 1.00 32.50 191 GLU A O 1
ATOM 1570 N N . GLN A 1 192 ? 51.957 -46.904 -23.790 1.00 29.09 192 GLN A N 1
ATOM 1571 C CA . GLN A 1 192 ? 51.534 -47.295 -22.407 1.00 29.09 192 GLN A CA 1
ATOM 1572 C C . GLN A 1 192 ? 51.016 -46.215 -21.395 1.00 29.09 192 GLN A C 1
ATOM 1574 O O . GLN A 1 192 ? 51.292 -45.032 -21.519 1.00 29.09 192 GLN A O 1
ATOM 1579 N N . SER A 1 193 ? 50.254 -46.512 -20.318 1.00 29.42 193 SER A N 1
ATOM 1580 C CA . SER A 1 193 ? 49.408 -47.666 -19.907 1.00 29.42 193 SER A CA 1
ATOM 1581 C C . SER A 1 193 ? 48.560 -47.306 -18.652 1.00 29.42 193 SER A C 1
ATOM 1583 O O . SER A 1 193 ? 49.035 -46.536 -17.825 1.00 29.42 193 SER A O 1
ATOM 1585 N N . GLN A 1 194 ? 47.382 -47.944 -18.475 1.00 33.75 194 GLN A N 1
ATOM 1586 C CA . GLN A 1 194 ? 46.548 -48.055 -17.239 1.00 33.75 194 GLN A CA 1
ATOM 1587 C C . GLN A 1 194 ? 45.964 -46.740 -16.635 1.00 33.75 194 GLN A C 1
ATOM 1589 O O . GLN A 1 194 ? 46.577 -45.689 -16.730 1.00 33.75 194 GLN A O 1
ATOM 1594 N N . ALA A 1 195 ? 44.747 -46.619 -16.071 1.00 32.03 195 ALA A N 1
ATOM 1595 C CA . ALA A 1 195 ? 43.709 -47.473 -15.440 1.00 32.03 195 ALA A CA 1
ATOM 1596 C C . ALA A 1 195 ? 43.548 -47.168 -13.923 1.00 32.03 195 ALA A C 1
ATOM 1598 O O . ALA A 1 195 ? 44.383 -46.478 -13.351 1.00 32.03 195 ALA A O 1
ATOM 1599 N N . ASP A 1 196 ? 42.464 -47.675 -13.309 1.00 32.06 196 ASP A N 1
ATOM 1600 C CA . ASP A 1 196 ? 42.013 -47.471 -11.909 1.00 32.06 196 ASP A CA 1
ATOM 1601 C C . ASP A 1 196 ? 41.445 -46.078 -11.521 1.00 32.06 196 ASP A C 1
ATOM 1603 O O . ASP A 1 196 ? 41.888 -45.047 -12.009 1.00 32.06 196 ASP A O 1
ATOM 1607 N N . THR A 1 197 ? 40.434 -45.950 -10.636 1.00 28.09 197 THR A N 1
ATOM 1608 C CA . THR A 1 197 ? 39.479 -46.949 -10.086 1.00 28.09 197 THR A CA 1
ATOM 1609 C C . THR A 1 197 ? 38.161 -46.269 -9.633 1.00 28.09 197 THR A C 1
ATOM 1611 O O . THR A 1 197 ? 38.144 -45.073 -9.346 1.00 28.09 197 THR A O 1
ATOM 1614 N N . ILE A 1 198 ? 37.045 -47.016 -9.537 1.00 36.59 198 ILE A N 1
ATOM 1615 C CA . ILE A 1 198 ? 35.728 -46.516 -9.064 1.00 36.59 198 ILE A CA 1
ATOM 1616 C C . ILE A 1 198 ? 35.370 -47.074 -7.674 1.00 36.59 198 ILE A C 1
ATOM 1618 O O . ILE A 1 198 ? 35.138 -48.273 -7.527 1.00 36.59 198 ILE A O 1
ATOM 1622 N N . THR A 1 199 ? 35.241 -46.202 -6.664 1.00 27.17 199 THR A N 1
ATOM 1623 C CA . THR A 1 199 ? 34.591 -46.414 -5.337 1.00 27.17 199 THR A CA 1
ATOM 1624 C C . THR A 1 199 ? 34.611 -45.068 -4.570 1.00 27.17 199 THR A C 1
ATOM 1626 O O . THR A 1 199 ? 35.414 -44.213 -4.918 1.00 27.17 199 THR A O 1
ATOM 1629 N N . THR A 1 200 ? 33.798 -44.695 -3.566 1.00 27.86 200 THR A N 1
ATOM 1630 C CA . THR A 1 200 ? 32.682 -45.257 -2.746 1.00 27.86 200 THR A CA 1
ATOM 1631 C C . THR A 1 200 ? 31.798 -44.027 -2.336 1.00 27.86 200 THR A C 1
ATOM 1633 O O . THR A 1 200 ? 32.263 -42.906 -2.496 1.00 27.86 200 THR A O 1
ATOM 1636 N N . THR A 1 201 ? 30.562 -44.014 -1.802 1.00 28.12 201 THR A N 1
ATOM 1637 C CA . THR A 1 201 ? 29.665 -44.982 -1.126 1.00 28.12 201 THR A CA 1
ATOM 1638 C C . THR A 1 201 ? 28.183 -44.573 -1.317 1.00 28.12 201 THR A C 1
ATOM 1640 O O . THR A 1 201 ? 27.878 -43.473 -1.763 1.00 28.12 201 THR A O 1
ATOM 1643 N N . THR A 1 202 ? 27.240 -45.434 -0.925 1.00 26.03 202 THR A N 1
ATOM 1644 C CA . THR A 1 202 ? 25.789 -45.167 -0.819 1.00 26.03 202 THR A CA 1
ATOM 1645 C C . THR A 1 202 ? 25.360 -44.516 0.512 1.00 26.03 202 THR A C 1
ATOM 1647 O O . THR A 1 202 ? 26.042 -44.691 1.520 1.00 26.03 202 THR A O 1
ATOM 1650 N N . LYS A 1 203 ? 24.165 -43.880 0.538 1.00 30.44 203 LYS A N 1
ATOM 1651 C CA . LYS A 1 203 ? 23.063 -44.071 1.536 1.00 30.44 203 LYS A CA 1
ATOM 1652 C C . LYS A 1 203 ? 21.862 -43.137 1.235 1.00 30.44 203 LYS A C 1
ATOM 1654 O O . LYS A 1 203 ? 21.946 -41.938 1.433 1.00 30.44 203 LYS A O 1
ATOM 1659 N N . THR A 1 204 ? 20.807 -43.576 0.535 1.00 29.66 204 THR A N 1
ATOM 1660 C CA . THR A 1 204 ? 19.588 -44.311 0.986 1.00 29.66 204 THR A CA 1
ATOM 1661 C C . THR A 1 204 ? 18.434 -43.504 1.623 1.00 29.66 204 THR A C 1
ATOM 1663 O O . THR A 1 204 ? 18.454 -43.234 2.815 1.00 29.66 204 THR A O 1
ATOM 1666 N N . LYS A 1 205 ? 17.338 -43.387 0.848 1.00 31.69 205 LYS A N 1
ATOM 1667 C CA . LYS A 1 205 ? 15.913 -43.627 1.212 1.00 31.69 205 LYS A CA 1
ATOM 1668 C C . LYS A 1 205 ? 15.281 -42.878 2.410 1.00 31.69 205 LYS A C 1
ATOM 1670 O O . LYS A 1 205 ? 15.472 -43.301 3.547 1.00 31.69 205 LYS A O 1
ATOM 1675 N N . SER A 1 206 ? 14.245 -42.063 2.138 1.00 31.28 206 SER A N 1
ATOM 1676 C CA . SER A 1 206 ? 12.808 -42.405 2.374 1.00 31.28 206 SER A CA 1
ATOM 1677 C C . SER A 1 206 ? 11.837 -41.230 2.081 1.00 31.28 206 SER A C 1
ATOM 1679 O O . SER A 1 206 ? 12.305 -40.106 2.016 1.00 31.28 206 SER A O 1
ATOM 1681 N N . LYS A 1 207 ? 10.492 -41.361 1.981 1.00 35.28 207 LYS A N 1
ATOM 1682 C CA . LYS A 1 207 ? 9.573 -42.394 1.408 1.00 35.28 207 LYS A CA 1
ATOM 1683 C C . LYS A 1 207 ? 8.096 -41.934 1.600 1.00 35.28 207 LYS A C 1
ATOM 1685 O O . LYS A 1 207 ? 7.757 -41.602 2.728 1.00 35.28 207 LYS A O 1
ATOM 1690 N N . LYS A 1 208 ? 7.204 -42.087 0.591 1.00 33.06 208 LYS A N 1
ATOM 1691 C CA . LYS A 1 208 ? 5.724 -41.809 0.641 1.00 33.06 208 LYS A CA 1
ATOM 1692 C C . LYS A 1 208 ? 5.346 -40.325 0.900 1.00 33.06 208 LYS A C 1
ATOM 1694 O O . LYS A 1 208 ? 6.223 -39.547 1.232 1.00 33.06 208 LYS A O 1
ATOM 1699 N N . ASN A 1 209 ? 4.101 -39.839 0.740 1.00 32.25 209 ASN A N 1
ATOM 1700 C CA . ASN A 1 209 ? 2.810 -40.359 0.214 1.00 32.25 209 ASN A CA 1
ATOM 1701 C C . ASN A 1 209 ? 2.116 -39.157 -0.493 1.00 32.25 209 ASN A C 1
ATOM 1703 O O . ASN A 1 209 ? 2.214 -38.050 0.014 1.00 32.25 209 ASN A O 1
ATOM 1707 N N . LYS A 1 210 ? 1.516 -39.233 -1.687 1.00 36.94 210 LYS A N 1
ATOM 1708 C CA . LYS A 1 210 ? 0.223 -39.852 -2.052 1.00 36.94 210 LYS A CA 1
ATOM 1709 C C . LYS A 1 210 ? -0.987 -39.392 -1.208 1.00 36.94 210 LYS A C 1
ATOM 1711 O O . LYS A 1 210 ? -1.216 -39.962 -0.144 1.00 36.94 210 LYS A O 1
ATOM 1716 N N . ASN A 1 211 ? -1.820 -38.497 -1.757 1.00 31.92 211 ASN A N 1
ATOM 1717 C CA . ASN A 1 211 ? -3.229 -38.801 -2.076 1.00 31.92 211 ASN A CA 1
ATOM 1718 C C . ASN A 1 211 ? -3.905 -37.723 -2.953 1.00 31.92 211 ASN A C 1
ATOM 1720 O O . ASN A 1 211 ? -3.309 -36.698 -3.260 1.00 31.92 211 ASN A O 1
ATOM 1724 N N . ASN A 1 212 ? -5.119 -38.037 -3.413 1.00 35.78 212 ASN A N 1
ATOM 1725 C CA . ASN A 1 212 ? -5.918 -37.331 -4.415 1.00 35.78 212 ASN A CA 1
ATOM 1726 C C . ASN A 1 212 ? -7.361 -37.218 -3.893 1.00 35.78 212 ASN A C 1
ATOM 1728 O O . ASN A 1 212 ? -7.856 -38.214 -3.360 1.00 35.78 212 ASN A O 1
ATOM 1732 N N . THR A 1 213 ? -8.047 -36.088 -4.096 1.00 34.88 213 THR A N 1
ATOM 1733 C CA . THR A 1 213 ? -9.486 -35.970 -3.798 1.00 34.88 213 THR A CA 1
ATOM 1734 C C . THR A 1 213 ? -10.193 -35.108 -4.841 1.00 34.88 213 THR A C 1
ATOM 1736 O O . THR A 1 213 ? -9.798 -33.975 -5.094 1.00 34.88 213 THR A O 1
ATOM 1739 N N . LYS A 1 214 ? -11.266 -35.656 -5.418 1.00 38.28 214 LYS A N 1
ATOM 1740 C CA . LYS A 1 214 ? -12.201 -34.993 -6.334 1.00 38.28 214 LYS A CA 1
ATOM 1741 C C . LYS A 1 214 ? -13.546 -34.840 -5.622 1.00 38.28 214 LYS A C 1
ATOM 1743 O O . LYS A 1 214 ? -14.021 -35.825 -5.060 1.00 38.28 214 LYS A O 1
ATOM 1748 N N . THR A 1 215 ? -14.206 -33.692 -5.770 1.00 37.25 215 THR A N 1
ATOM 1749 C CA . THR A 1 215 ? -15.637 -33.560 -5.449 1.00 37.25 215 THR A CA 1
ATOM 1750 C C . THR A 1 215 ? -16.321 -32.555 -6.376 1.00 37.25 215 THR A C 1
ATOM 1752 O O . THR A 1 215 ? -15.973 -31.381 -6.399 1.00 37.25 215 THR A O 1
ATOM 1755 N N . GLU A 1 216 ? -17.317 -33.027 -7.125 1.00 42.09 216 GLU A N 1
ATOM 1756 C CA . GLU A 1 216 ? -18.322 -32.214 -7.823 1.00 42.09 216 GLU A CA 1
ATOM 1757 C C . GLU A 1 216 ? -19.650 -32.379 -7.071 1.00 42.09 216 GLU A C 1
ATOM 1759 O O . GLU A 1 216 ? -19.928 -33.507 -6.658 1.00 42.09 216 GLU A O 1
ATOM 1764 N N . SER A 1 217 ? -20.463 -31.322 -6.919 1.00 34.56 217 SER A N 1
ATOM 1765 C CA . SER A 1 217 ? -21.951 -31.346 -6.868 1.00 34.56 217 SER A CA 1
ATOM 1766 C C . SER A 1 217 ? -22.541 -29.999 -6.397 1.00 34.56 217 SER A C 1
ATOM 1768 O O . SER A 1 217 ? -21.872 -29.315 -5.631 1.00 34.56 217 SER A O 1
ATOM 1770 N N . THR A 1 218 ? -23.799 -29.587 -6.647 1.00 33.41 218 THR A N 1
ATOM 1771 C CA . THR A 1 218 ? -24.668 -29.584 -7.858 1.00 33.41 218 THR A CA 1
ATOM 1772 C C . THR A 1 218 ? -25.821 -28.578 -7.602 1.00 33.41 218 THR A C 1
ATOM 1774 O O . THR A 1 218 ? -26.338 -28.550 -6.493 1.00 33.41 218 THR A O 1
ATOM 1777 N N . THR A 1 219 ? -26.288 -27.831 -8.619 1.00 35.03 219 THR A N 1
ATOM 1778 C CA . THR A 1 219 ? -27.629 -27.172 -8.737 1.00 35.03 219 THR A CA 1
ATOM 1779 C C . THR A 1 219 ? -28.220 -26.295 -7.613 1.00 35.03 219 THR A C 1
ATOM 1781 O O . THR A 1 219 ? -28.573 -26.773 -6.540 1.00 35.03 219 THR A O 1
ATOM 1784 N N . THR A 1 220 ? -28.719 -25.115 -8.004 1.00 37.69 220 THR A N 1
ATOM 1785 C CA . THR A 1 220 ? -30.188 -24.912 -8.120 1.00 37.69 220 THR A CA 1
ATOM 1786 C C . THR A 1 220 ? -30.538 -23.818 -9.139 1.00 37.69 220 THR A C 1
ATOM 1788 O O . THR A 1 220 ? -29.706 -22.977 -9.464 1.00 37.69 220 THR A O 1
ATOM 1791 N N . ASN A 1 221 ? -31.762 -23.866 -9.677 1.00 40.22 221 ASN A N 1
ATOM 1792 C CA . ASN A 1 221 ? -32.290 -22.897 -10.646 1.00 40.22 221 ASN A CA 1
ATOM 1793 C C . ASN A 1 221 ? -33.071 -21.774 -9.949 1.00 40.22 221 ASN A C 1
ATOM 1795 O O . ASN A 1 221 ? -33.786 -22.033 -8.983 1.00 40.22 221 ASN A O 1
ATOM 1799 N N . ALA A 1 222 ? -33.086 -20.587 -10.555 1.00 40.75 222 ALA A N 1
ATOM 1800 C CA . ALA A 1 222 ? -34.201 -19.647 -10.456 1.00 40.75 222 ALA A CA 1
ATOM 1801 C C . ALA A 1 222 ? -34.368 -18.924 -11.802 1.00 40.75 222 ALA A C 1
ATOM 1803 O O . ALA A 1 222 ? -33.381 -18.519 -12.412 1.00 40.75 222 ALA A O 1
ATOM 1804 N N . ALA A 1 223 ? -35.606 -18.777 -12.272 1.00 42.88 223 ALA A N 1
ATOM 1805 C CA . ALA A 1 223 ? -35.928 -18.072 -13.509 1.00 42.88 223 ALA A CA 1
ATOM 1806 C C . ALA A 1 223 ? -36.869 -16.901 -13.212 1.00 42.88 223 ALA A C 1
ATOM 1808 O O . ALA A 1 223 ? -37.828 -17.055 -12.458 1.00 42.88 223 ALA A O 1
ATOM 1809 N N . ALA A 1 224 ? -36.622 -15.755 -13.845 1.00 48.44 224 ALA A N 1
ATOM 1810 C CA . ALA A 1 224 ? -37.545 -14.628 -13.873 1.00 48.44 224 ALA A CA 1
ATOM 1811 C C . ALA A 1 224 ? -37.402 -13.903 -15.217 1.00 48.44 224 ALA A C 1
ATOM 1813 O O . ALA A 1 224 ? -36.432 -13.187 -15.450 1.00 48.44 224 ALA A O 1
ATOM 1814 N N . SER A 1 225 ? -38.366 -14.117 -16.111 1.00 42.88 225 SER A N 1
ATOM 1815 C CA . SER A 1 225 ? -38.558 -13.257 -17.278 1.00 42.88 225 SER A CA 1
ATOM 1816 C C . SER A 1 225 ? -39.485 -12.111 -16.891 1.00 42.88 225 SER A C 1
ATOM 1818 O O . SER A 1 225 ? -40.467 -12.345 -16.188 1.00 42.88 225 SER A O 1
ATOM 1820 N N . ASN A 1 226 ? -39.214 -10.907 -17.389 1.00 44.69 226 ASN A N 1
ATOM 1821 C CA . ASN A 1 226 ? -40.276 -9.981 -17.768 1.00 44.69 226 ASN A CA 1
ATOM 1822 C C . ASN A 1 226 ? -39.740 -8.937 -18.750 1.00 44.69 226 ASN A C 1
ATOM 1824 O O . ASN A 1 226 ? -38.866 -8.139 -18.417 1.00 44.69 226 ASN A O 1
ATOM 1828 N N . GLN A 1 227 ? -40.301 -8.938 -19.957 1.00 44.06 227 GLN A N 1
ATOM 1829 C CA . GLN A 1 227 ? -40.299 -7.770 -20.829 1.00 44.06 227 GLN A CA 1
ATOM 1830 C C . GLN A 1 227 ? -41.488 -6.883 -20.443 1.00 44.06 227 GLN A C 1
ATOM 1832 O O . GLN A 1 227 ? -42.536 -7.391 -20.045 1.00 44.06 227 GLN A O 1
ATOM 1837 N N . VAL A 1 228 ? -41.338 -5.571 -20.599 1.00 53.59 228 VAL A N 1
ATOM 1838 C CA . VAL A 1 228 ? -42.449 -4.612 -20.612 1.00 53.59 228 VAL A CA 1
ATOM 1839 C C . VAL A 1 228 ? -42.307 -3.786 -21.890 1.00 53.59 228 VAL A C 1
ATOM 1841 O O . VAL A 1 228 ? -41.181 -3.537 -22.328 1.00 53.59 228 VAL A O 1
ATOM 1844 N N . SER A 1 229 ? -43.448 -3.468 -22.503 1.00 61.06 229 SER A N 1
ATOM 1845 C CA . SER A 1 229 ? -43.578 -2.760 -23.783 1.00 61.06 229 SER A CA 1
ATOM 1846 C C . SER A 1 229 ? -43.212 -1.278 -23.720 1.00 61.06 229 SER A C 1
ATOM 1848 O O . SER A 1 229 ? -43.382 -0.679 -22.635 1.00 61.06 229 SER A O 1
#

Nearest PDB structures (foldseek):
  4bne-assembly1_B  TM=6.619E-01  e=3.577E-02  Gallus gallus
  2efk-assembly1_A-2  TM=5.848E-01  e=4.472E-02  Homo sapiens
  3ja6-assembly1_I  TM=3.065E-01  e=6.782E+00  Escherichia coli